Protein AF-A0A7J4REK7-F1 (afdb_monomer_lite)

Secondary structure (DSSP, 8-state):
-----THHHHHHHHHHHHHHHHTT-STT--GGGGS-GGGTTSPEEEEEET--EEEE-TTS-EEEE--SEEEEETTS-EEEEEEEEETTS---HHHHHHHHHTT-EEEEEE--SPPTTSEEEE--HHHHHHHHHHHHHHHHHHHHHHTT---GGG--EEEE--B--TTSHHHHHHHHHHT---TT--EEEEEE-S-HHHHHHHTT--TT-EEEEEEEE-TTSSSSS-PPPPSS-SS-EEEEEEEEEEEEEEEEE-SSSGGGGTT-S-TT--GGG-S--EEEEEEEEEEEEEEEES--GGGHHHHHHHT-GGGTT---EEE-HHHHHHHHHHHH---

Foldseek 3Di:
DDDPPCVVVPQVLQLVVLVCQLLVVDPPHHNCLQPDPVCNPWRWQDKAAQDWDWDADPVRDIDIDGARIWTATPVRAIAGEHEEQEPPDDDDPVRLVVCQVSLHAYEYCHYPDDDPNHHYHHDDNVSSVVVCVVCVVLSVVQVCQVVVNDDPPDAFEWEWAAEDDCPDLLVVLVVVQCPPDDVDDLKGKDFFFRHSVLVVVLVNHHQFHKYKYFHWYQCPPPDPDRDQQDLDDPAKIFGAKMWIWGWHASWDFDQDDPVNCSSPPDPPDHSSRDGTRIMTITRTDDMDHGDIGGDCPPCSVVNNVQHDPSGNGGGIDTDDPVSVVVVVCSRPDDD

Structure (mmCIF, N/CA/C/O backbone):
data_AF-A0A7J4REK7-F1
#
_entry.id   AF-A0A7J4REK7-F1
#
loop_
_atom_site.group_PDB
_atom_site.id
_atom_site.type_symbol
_atom_site.label_atom_id
_atom_site.label_alt_id
_atom_site.label_comp_id
_atom_site.label_asym_id
_atom_site.label_entity_id
_atom_site.label_seq_id
_atom_site.pdbx_PDB_ins_code
_atom_site.Cartn_x
_atom_site.Cartn_y
_atom_site.Cartn_z
_atom_site.occupancy
_atom_site.B_iso_or_equiv
_atom_site.auth_seq_id
_atom_site.auth_comp_id
_atom_site.auth_asym_id
_atom_site.auth_atom_id
_atom_site.pdbx_PDB_model_num
ATOM 1 N N . MET A 1 1 ? -12.760 18.271 -32.079 1.00 27.55 1 MET A N 1
ATOM 2 C CA . MET A 1 1 ? -12.899 17.049 -31.260 1.00 27.55 1 MET A CA 1
ATOM 3 C C . MET A 1 1 ? -11.676 17.018 -30.351 1.00 27.55 1 MET A C 1
ATOM 5 O O . MET A 1 1 ? -10.578 16.947 -30.878 1.00 27.55 1 MET A O 1
ATOM 9 N N . LYS A 1 2 ? -11.819 17.283 -29.045 1.00 25.16 2 LYS A N 1
ATOM 10 C CA . LYS A 1 2 ? -10.668 17.336 -28.125 1.00 25.16 2 LYS A CA 1
ATOM 11 C C . LYS A 1 2 ? -10.321 15.903 -27.734 1.00 25.16 2 LYS A C 1
ATOM 13 O O . LYS A 1 2 ? -11.083 15.280 -27.002 1.00 25.16 2 LYS A O 1
ATOM 18 N N . GLU A 1 3 ? -9.223 15.392 -28.279 1.00 28.06 3 GLU A N 1
ATOM 19 C CA . GLU A 1 3 ? -8.647 14.108 -27.891 1.00 28.06 3 GLU A CA 1
ATOM 20 C C . GLU A 1 3 ? -8.403 14.106 -26.381 1.00 28.06 3 GLU A C 1
ATOM 22 O O . GLU A 1 3 ? -7.725 14.979 -25.831 1.00 28.06 3 GLU A O 1
ATOM 27 N N . VAL A 1 4 ? -9.008 13.140 -25.695 1.00 27.03 4 VAL A N 1
ATOM 28 C CA . VAL A 1 4 ? -8.680 12.843 -24.305 1.00 27.03 4 VAL A CA 1
ATOM 29 C C . VAL A 1 4 ? -7.231 12.374 -24.311 1.00 27.03 4 VAL A C 1
ATOM 31 O O . VAL A 1 4 ? -6.914 11.336 -24.884 1.00 27.03 4 VAL A O 1
ATOM 34 N N . ASN A 1 5 ? -6.346 13.176 -23.722 1.00 30.44 5 ASN A N 1
ATOM 35 C CA . ASN A 1 5 ? -4.924 12.880 -23.617 1.00 30.44 5 ASN A CA 1
ATOM 36 C C . ASN A 1 5 ? -4.738 11.626 -22.739 1.00 30.44 5 ASN A C 1
ATOM 38 O O . ASN A 1 5 ? -4.733 11.701 -21.510 1.00 30.44 5 ASN A O 1
ATOM 42 N N . LEU A 1 6 ? -4.673 10.464 -23.397 1.00 33.38 6 LEU A N 1
ATOM 43 C CA . LEU A 1 6 ? -4.588 9.132 -22.797 1.00 33.38 6 LEU A CA 1
ATOM 44 C C . LEU A 1 6 ? -3.309 8.940 -21.974 1.00 33.38 6 LEU A C 1
ATOM 46 O O . LEU A 1 6 ? -3.340 8.156 -21.037 1.00 33.38 6 LEU A O 1
ATOM 50 N N . ASN A 1 7 ? -2.224 9.671 -22.252 1.00 36.84 7 ASN A N 1
ATOM 51 C CA . ASN A 1 7 ? -0.905 9.410 -21.659 1.00 36.84 7 ASN A CA 1
ATOM 52 C C . ASN A 1 7 ? -0.868 9.531 -20.127 1.00 36.84 7 ASN A C 1
ATOM 54 O O . ASN A 1 7 ? -0.271 8.690 -19.463 1.00 36.84 7 ASN A O 1
ATOM 58 N N . ALA A 1 8 ? -1.573 10.505 -19.544 1.00 33.66 8 ALA A N 1
ATOM 59 C CA . ALA A 1 8 ? -1.609 10.661 -18.086 1.00 33.66 8 ALA A CA 1
ATOM 60 C C . ALA A 1 8 ? -2.458 9.579 -17.389 1.00 33.66 8 ALA A C 1
ATOM 62 O O . ALA A 1 8 ? -2.199 9.225 -16.240 1.00 33.66 8 ALA A O 1
ATOM 63 N N . PHE A 1 9 ? -3.465 9.039 -18.085 1.00 48.12 9 PHE A N 1
ATOM 64 C CA . PHE A 1 9 ? -4.304 7.952 -17.577 1.00 48.12 9 PHE A CA 1
ATOM 65 C C . PHE A 1 9 ? -3.687 6.577 -17.833 1.00 48.12 9 PHE A C 1
ATOM 67 O O . PHE A 1 9 ? -3.961 5.638 -17.098 1.00 48.12 9 PHE A O 1
ATOM 74 N N . SER A 1 10 ? -2.855 6.433 -18.859 1.00 56.81 10 SER A N 1
ATOM 75 C CA . SER A 1 10 ? -2.428 5.139 -19.373 1.00 56.81 10 SER A CA 1
ATOM 76 C C . SER A 1 10 ? -1.187 4.604 -18.640 1.00 56.81 10 SER A C 1
ATOM 78 O O . SER A 1 10 ? -1.170 3.446 -18.227 1.00 56.81 10 SER A O 1
ATOM 80 N N . GLU A 1 11 ? -0.162 5.428 -18.404 1.00 64.12 11 GLU A N 1
ATOM 81 C CA . GLU A 1 11 ? 1.057 5.005 -17.687 1.00 64.12 11 GLU A CA 1
ATOM 82 C C . GLU A 1 11 ? 0.751 4.640 -16.231 1.00 64.12 11 GLU A C 1
ATOM 84 O O . GLU A 1 11 ? 1.117 3.564 -15.760 1.00 64.12 11 GLU A O 1
ATOM 89 N N . LYS A 1 12 ? -0.074 5.440 -15.548 1.00 79.56 12 LYS A N 1
ATOM 90 C CA . LYS A 1 12 ? -0.502 5.147 -14.172 1.00 79.56 12 LYS A CA 1
ATOM 91 C C . LYS A 1 12 ? -1.313 3.851 -14.053 1.00 79.56 12 LYS A C 1
ATOM 93 O O . LYS A 1 12 ? -1.217 3.176 -13.028 1.00 79.56 12 LYS A O 1
ATOM 98 N N . LEU A 1 13 ? -2.054 3.450 -15.094 1.00 86.69 13 LEU A N 1
ATOM 99 C CA . LEU A 1 13 ? -2.730 2.147 -15.128 1.00 86.69 13 LEU A CA 1
ATOM 100 C C . LEU A 1 13 ? -1.737 0.988 -15.203 1.00 86.69 13 LEU A C 1
ATOM 102 O O . LEU A 1 13 ? -1.916 -0.003 -14.497 1.00 86.69 13 LEU A O 1
ATOM 106 N N . LEU A 1 14 ? -0.685 1.112 -16.018 1.00 90.44 14 LEU A N 1
ATOM 107 C CA . LEU A 1 14 ? 0.383 0.113 -16.057 1.00 90.44 14 LEU A CA 1
ATOM 108 C C . LEU A 1 14 ? 1.145 0.071 -14.728 1.00 90.44 14 LEU A C 1
ATOM 110 O O . LEU A 1 14 ? 1.418 -1.019 -14.238 1.00 90.44 14 LEU A O 1
ATOM 114 N N . HIS A 1 15 ? 1.403 1.217 -14.089 1.00 89.94 15 HIS A N 1
ATOM 115 C CA . HIS A 1 15 ? 2.043 1.256 -12.767 1.00 89.94 15 HIS A CA 1
ATOM 116 C C . HIS A 1 15 ? 1.185 0.519 -11.738 1.00 89.94 15 HIS A C 1
ATOM 118 O O . HIS A 1 15 ? 1.691 -0.306 -10.980 1.00 89.94 15 HIS A O 1
ATOM 124 N N . ARG A 1 16 ? -0.131 0.766 -11.744 1.00 87.94 16 ARG A N 1
ATOM 125 C CA . ARG A 1 16 ? -1.074 0.095 -10.849 1.00 87.94 16 ARG A CA 1
ATOM 126 C C . ARG A 1 16 ? -1.142 -1.411 -11.105 1.00 87.94 16 ARG A C 1
ATOM 128 O O . ARG A 1 16 ? -1.129 -2.185 -10.150 1.00 87.94 16 ARG A O 1
ATOM 135 N N . TYR A 1 17 ? -1.185 -1.827 -12.368 1.00 92.31 17 TYR A N 1
ATOM 136 C CA . TYR A 1 17 ? -1.135 -3.236 -12.751 1.00 92.31 17 TYR A CA 1
ATOM 137 C C . TYR A 1 17 ? 0.149 -3.910 -12.252 1.00 92.31 17 TYR A C 1
ATOM 139 O O . TYR A 1 17 ? 0.082 -4.965 -11.625 1.00 92.31 17 TYR A O 1
ATOM 147 N N . LEU A 1 18 ? 1.309 -3.287 -12.479 1.00 93.69 18 LEU A N 1
ATOM 148 C CA . LEU A 1 18 ? 2.606 -3.809 -12.051 1.00 93.69 18 LEU A CA 1
ATOM 149 C C . LEU A 1 18 ? 2.726 -3.870 -10.530 1.00 93.69 18 LEU A C 1
ATOM 151 O O . LEU A 1 18 ? 3.210 -4.868 -10.008 1.00 93.69 18 LEU A O 1
ATOM 155 N N . LEU A 1 19 ? 2.225 -2.864 -9.813 1.00 91.12 19 LEU A N 1
ATOM 156 C CA . LEU A 1 19 ? 2.160 -2.877 -8.354 1.00 91.12 19 LEU A CA 1
ATOM 157 C C . LEU A 1 19 ? 1.355 -4.085 -7.847 1.00 91.12 19 LEU A C 1
ATOM 159 O O . LEU A 1 19 ? 1.836 -4.826 -6.993 1.00 91.12 19 LEU A O 1
ATOM 163 N N . GLU A 1 20 ? 0.160 -4.323 -8.404 1.00 91.25 20 GLU A N 1
ATOM 164 C CA . GLU A 1 20 ? -0.663 -5.490 -8.054 1.00 91.25 20 GLU A CA 1
ATOM 165 C C . GLU A 1 20 ? 0.029 -6.816 -8.433 1.00 91.25 20 GLU A C 1
ATOM 167 O O . GLU A 1 20 ? -0.042 -7.775 -7.663 1.00 91.25 20 GLU A O 1
ATOM 172 N N . CYS A 1 21 ? 0.747 -6.876 -9.562 1.00 92.75 21 CYS A N 1
ATOM 173 C CA . CYS A 1 21 ? 1.537 -8.050 -9.956 1.00 92.75 21 CYS A CA 1
ATOM 174 C C . CYS A 1 21 ? 2.674 -8.331 -8.967 1.00 92.75 21 CYS A C 1
ATOM 176 O O . CYS A 1 21 ? 2.789 -9.443 -8.457 1.00 92.75 21 CYS A O 1
ATOM 178 N N . TYR A 1 22 ? 3.517 -7.336 -8.687 1.00 92.62 22 TYR A N 1
ATOM 179 C CA . TYR A 1 22 ? 4.731 -7.510 -7.892 1.00 92.62 22 TYR A CA 1
ATOM 180 C C . TYR A 1 22 ? 4.440 -7.797 -6.416 1.00 92.62 22 TYR A C 1
ATOM 182 O O . TYR A 1 22 ? 5.164 -8.569 -5.792 1.00 92.62 22 TYR A O 1
ATOM 190 N N . TYR A 1 23 ? 3.340 -7.268 -5.872 1.00 88.81 23 TYR A N 1
ATOM 191 C CA . TYR A 1 23 ? 2.847 -7.654 -4.546 1.00 88.81 23 TYR A CA 1
ATOM 192 C C . TYR A 1 23 ? 2.140 -9.023 -4.519 1.00 88.81 23 TYR A C 1
ATOM 194 O O . TYR A 1 23 ? 1.645 -9.428 -3.467 1.00 88.81 23 TYR A O 1
ATOM 202 N N . GLY A 1 24 ? 2.060 -9.743 -5.646 1.00 88.88 24 GLY A N 1
ATOM 203 C CA . GLY A 1 24 ? 1.404 -11.052 -5.724 1.00 88.88 24 GLY A CA 1
ATOM 204 C C . GLY A 1 24 ? -0.104 -10.979 -5.480 1.00 88.88 24 GLY A C 1
ATOM 205 O O . GLY A 1 24 ? -0.691 -11.879 -4.884 1.00 88.88 24 GLY A O 1
ATOM 206 N N . MET A 1 25 ? -0.741 -9.874 -5.875 1.00 89.06 25 MET A N 1
ATOM 207 C CA . MET A 1 25 ? -2.174 -9.666 -5.659 1.00 89.06 25 MET A CA 1
ATOM 208 C C . MET A 1 25 ? -3.047 -10.256 -6.761 1.00 89.06 25 MET A C 1
ATOM 210 O O . MET A 1 25 ? -4.258 -10.355 -6.556 1.00 89.06 25 MET A O 1
ATOM 214 N N . LEU A 1 26 ? -2.454 -10.567 -7.913 1.00 89.31 26 LEU A N 1
ATOM 215 C CA . LEU A 1 26 ? -3.141 -11.098 -9.081 1.00 89.31 26 LEU A CA 1
ATOM 216 C C . LEU A 1 26 ? -2.962 -12.612 -9.155 1.00 89.31 26 LEU A C 1
ATOM 218 O O . LEU A 1 26 ? -1.862 -13.127 -8.970 1.00 89.31 26 LEU A O 1
ATOM 222 N N . GLU A 1 27 ? -4.061 -13.304 -9.429 1.00 82.62 27 GLU A N 1
ATOM 223 C CA . GLU A 1 27 ? -4.062 -14.730 -9.752 1.00 82.62 27 GLU A CA 1
ATOM 224 C C . GLU A 1 27 ? -3.410 -14.947 -11.127 1.00 82.62 27 GLU A C 1
ATOM 226 O O . GLU A 1 27 ? -3.383 -14.038 -11.956 1.00 82.62 27 GLU A O 1
ATOM 231 N N . ASP A 1 28 ? -2.884 -16.148 -11.369 1.00 86.88 28 ASP A N 1
ATOM 232 C CA . ASP A 1 28 ? -2.396 -16.605 -12.681 1.00 86.88 28 ASP A CA 1
ATOM 233 C C . ASP A 1 28 ? -1.186 -15.864 -13.284 1.00 86.88 28 ASP A C 1
ATOM 235 O O . ASP A 1 28 ? -0.785 -16.159 -14.411 1.00 86.88 28 ASP A O 1
ATOM 239 N N . ILE A 1 29 ? -0.543 -14.957 -12.542 1.00 89.12 29 ILE A N 1
ATOM 240 C CA . ILE A 1 29 ? 0.725 -14.338 -12.941 1.00 89.12 29 ILE A CA 1
ATOM 241 C C . ILE A 1 29 ? 1.740 -14.380 -11.798 1.00 89.12 29 ILE A C 1
ATOM 243 O O . ILE A 1 29 ? 1.475 -13.968 -10.670 1.00 89.12 29 ILE A O 1
ATOM 247 N N . SER A 1 30 ? 2.942 -14.881 -12.088 1.00 88.25 30 SER A N 1
ATOM 248 C CA . SER A 1 30 ? 4.041 -14.842 -11.123 1.00 88.25 30 SER A CA 1
ATOM 249 C C . SER A 1 30 ? 4.635 -13.431 -11.062 1.00 88.25 30 SER A C 1
ATOM 251 O O . SER A 1 30 ? 4.969 -12.895 -12.126 1.00 88.25 30 SER A O 1
ATOM 253 N N . PRO A 1 31 ? 4.883 -12.858 -9.867 1.00 85.56 31 PRO A N 1
ATOM 254 C CA . PRO A 1 31 ? 5.618 -11.598 -9.719 1.00 85.56 31 PRO A CA 1
ATOM 255 C C . PRO A 1 31 ? 6.953 -11.586 -10.481 1.00 85.56 31 PRO A C 1
ATOM 257 O O . PRO A 1 31 ? 7.342 -10.572 -11.056 1.00 85.56 31 PRO A O 1
ATOM 260 N N . ASN A 1 32 ? 7.626 -12.740 -10.546 1.00 90.38 32 ASN A N 1
ATOM 261 C CA . ASN A 1 32 ? 8.929 -12.890 -11.192 1.00 90.38 32 ASN A CA 1
ATOM 262 C C . ASN A 1 32 ? 8.863 -12.848 -12.725 1.00 90.38 32 ASN A C 1
ATOM 264 O O . ASN A 1 32 ? 9.871 -12.554 -13.359 1.00 90.38 32 ASN A O 1
ATOM 268 N N . SER A 1 33 ? 7.697 -13.098 -13.334 1.00 90.50 33 SER A N 1
ATOM 269 C CA . SER A 1 33 ? 7.546 -13.116 -14.802 1.00 90.50 33 SER A CA 1
ATOM 270 C C . SER A 1 33 ? 7.855 -11.768 -15.464 1.00 90.50 33 SER A C 1
ATOM 272 O O . SER A 1 33 ? 8.216 -11.722 -16.635 1.00 90.50 33 SER A O 1
ATOM 274 N N . LEU A 1 34 ? 7.753 -10.678 -14.699 1.00 93.19 34 LEU A N 1
ATOM 275 C CA . LEU A 1 34 ? 8.043 -9.313 -15.136 1.00 93.19 34 LEU A CA 1
ATOM 276 C C . LEU A 1 34 ? 9.339 -8.770 -14.518 1.00 93.19 34 LEU A C 1
ATOM 278 O O . LEU A 1 34 ? 9.583 -7.566 -14.566 1.00 93.19 34 LEU A O 1
ATOM 282 N N . LEU A 1 35 ? 10.170 -9.637 -13.932 1.00 95.06 35 LEU A N 1
ATOM 283 C CA . LEU A 1 35 ? 11.496 -9.294 -13.424 1.00 95.06 35 LEU A CA 1
ATOM 284 C C . LEU A 1 35 ? 12.590 -9.874 -14.329 1.00 95.06 35 LEU A C 1
ATOM 286 O O . LEU A 1 35 ? 12.394 -10.919 -14.954 1.00 95.06 35 LEU A O 1
ATOM 290 N N . PRO A 1 36 ? 13.769 -9.239 -14.399 1.00 94.69 36 PRO A N 1
ATOM 291 C CA . PRO A 1 36 ? 14.945 -9.863 -14.991 1.00 94.69 36 PRO A CA 1
ATOM 292 C C . PRO A 1 36 ? 15.310 -11.178 -14.286 1.00 94.69 36 PRO A C 1
ATOM 294 O O . PRO A 1 36 ? 15.203 -11.256 -13.064 1.00 94.69 36 PRO A O 1
ATOM 297 N N . GLU A 1 37 ? 15.836 -12.166 -15.018 1.00 94.62 37 GLU A N 1
ATOM 298 C CA . GLU A 1 37 ? 16.196 -13.494 -14.471 1.00 94.62 37 GLU A CA 1
ATOM 299 C C . GLU A 1 37 ? 17.089 -13.422 -13.222 1.00 94.62 37 GLU A C 1
ATOM 301 O O . GLU A 1 37 ? 16.863 -14.123 -12.238 1.00 94.62 37 GLU A O 1
ATOM 306 N N . ARG A 1 38 ? 18.050 -12.486 -13.200 1.00 94.44 38 ARG A N 1
ATOM 307 C CA . ARG A 1 38 ? 18.938 -12.224 -12.046 1.00 94.44 38 ARG A CA 1
ATOM 308 C C . ARG A 1 38 ? 18.206 -11.854 -10.745 1.00 94.44 38 ARG A C 1
ATOM 310 O O . ARG A 1 38 ? 18.822 -11.856 -9.683 1.00 94.44 38 ARG A O 1
ATOM 317 N N . CYS A 1 39 ? 16.935 -11.471 -10.830 1.00 95.31 39 CYS A N 1
ATOM 318 C CA . CYS A 1 39 ? 16.099 -11.078 -9.702 1.00 95.31 39 CYS A CA 1
ATOM 319 C C . CYS A 1 39 ? 15.103 -12.173 -9.293 1.00 95.31 39 CYS A C 1
ATOM 321 O O . CYS A 1 39 ? 14.451 -12.013 -8.271 1.00 95.31 39 CYS A O 1
ATOM 323 N N . HIS A 1 40 ? 14.973 -13.283 -10.033 1.00 94.25 40 HIS A N 1
ATOM 324 C CA . HIS A 1 40 ? 13.942 -14.303 -9.765 1.00 94.25 40 HIS A CA 1
ATOM 325 C C . HIS A 1 40 ? 14.125 -15.032 -8.429 1.00 94.25 40 HIS A C 1
ATOM 327 O O . HIS A 1 40 ? 13.151 -15.496 -7.842 1.00 94.25 40 HIS A O 1
ATOM 333 N N . SER A 1 41 ? 15.358 -15.122 -7.927 1.00 92.81 41 SER A N 1
ATOM 334 C CA . SER A 1 41 ? 15.661 -15.682 -6.603 1.00 92.81 41 SER A CA 1
ATOM 335 C C . SER A 1 41 ? 15.485 -14.676 -5.462 1.00 92.81 41 SER A C 1
ATOM 337 O O . SER A 1 41 ? 15.544 -15.059 -4.293 1.00 92.81 41 SER A O 1
ATOM 339 N N . LYS A 1 42 ? 15.289 -13.391 -5.777 1.00 92.81 42 LYS A N 1
ATOM 340 C CA . LYS A 1 42 ? 15.182 -12.326 -4.784 1.00 92.81 42 LYS A CA 1
ATOM 341 C C . LYS A 1 42 ? 13.741 -12.165 -4.332 1.00 92.81 42 LYS A C 1
ATOM 343 O O . LYS A 1 42 ? 12.807 -12.215 -5.128 1.00 92.81 42 LYS A O 1
ATOM 348 N N . LYS A 1 43 ? 13.560 -11.902 -3.041 1.00 91.38 43 LYS A N 1
ATOM 349 C CA . LYS A 1 43 ? 12.249 -11.596 -2.475 1.00 91.38 43 LYS A CA 1
ATOM 350 C C . LYS A 1 43 ? 12.017 -10.089 -2.500 1.00 91.38 43 LYS A C 1
ATOM 352 O O . LYS A 1 43 ? 12.796 -9.337 -1.916 1.00 91.38 43 LYS A O 1
ATOM 357 N N . ILE A 1 44 ? 10.948 -9.664 -3.168 1.00 91.44 44 ILE A N 1
ATOM 358 C CA . ILE A 1 44 ? 10.489 -8.271 -3.158 1.00 91.44 44 ILE A CA 1
ATOM 359 C C . ILE A 1 44 ? 10.080 -7.900 -1.731 1.00 91.44 44 ILE A C 1
ATOM 361 O O . ILE A 1 44 ? 9.338 -8.646 -1.088 1.00 91.44 44 ILE A O 1
ATOM 365 N N . ASN A 1 45 ? 10.572 -6.760 -1.250 1.00 90.31 45 ASN A N 1
ATOM 366 C CA . ASN A 1 45 ? 10.187 -6.197 0.035 1.00 90.31 45 ASN A CA 1
ATOM 367 C C . ASN A 1 45 ? 9.250 -5.003 -0.144 1.00 90.31 45 ASN A C 1
ATOM 369 O O . ASN A 1 45 ? 8.138 -5.042 0.362 1.00 90.31 45 ASN A O 1
ATOM 373 N N . LEU A 1 46 ? 9.652 -3.970 -0.888 1.00 91.44 46 LEU A N 1
ATOM 374 C CA . LEU A 1 46 ? 8.878 -2.735 -1.070 1.00 91.44 46 LEU A CA 1
ATOM 375 C C . LEU A 1 46 ? 8.911 -2.297 -2.534 1.00 91.44 46 LEU A C 1
ATOM 377 O O . LEU A 1 46 ? 9.941 -2.414 -3.189 1.00 91.44 46 LEU A O 1
ATOM 381 N N . ILE A 1 47 ? 7.802 -1.760 -3.036 1.00 91.69 47 ILE A N 1
ATOM 382 C CA . ILE A 1 47 ? 7.735 -1.125 -4.355 1.00 91.69 47 ILE A CA 1
ATOM 383 C C . ILE A 1 47 ? 7.356 0.339 -4.151 1.00 91.69 47 ILE A C 1
ATOM 385 O O . ILE A 1 47 ? 6.315 0.626 -3.560 1.00 91.69 47 ILE A O 1
ATOM 389 N N . VAL A 1 48 ? 8.192 1.257 -4.636 1.00 90.31 48 VAL A N 1
ATOM 390 C CA . VAL A 1 48 ? 7.984 2.703 -4.502 1.00 90.31 48 VAL A CA 1
ATOM 391 C C . VAL A 1 48 ? 7.811 3.330 -5.885 1.00 90.31 48 VAL A C 1
ATOM 393 O O . VAL A 1 48 ? 8.739 3.259 -6.692 1.00 90.31 48 VAL A O 1
ATOM 396 N N . PRO A 1 49 ? 6.651 3.930 -6.195 1.00 88.75 49 PRO A N 1
ATOM 397 C CA . PRO A 1 49 ? 6.463 4.663 -7.438 1.00 88.75 49 PRO A CA 1
ATOM 398 C C . PRO A 1 49 ? 7.156 6.024 -7.387 1.00 88.75 49 PRO A C 1
ATOM 400 O O . PRO A 1 49 ? 7.151 6.679 -6.346 1.00 88.75 49 PRO A O 1
ATOM 403 N N . GLU A 1 50 ? 7.710 6.456 -8.521 1.00 88.00 50 GLU A N 1
ATOM 404 C CA . GLU A 1 50 ? 8.236 7.816 -8.725 1.00 88.00 50 GLU A CA 1
ATOM 405 C C . GLU A 1 50 ? 9.222 8.281 -7.639 1.00 88.00 50 GLU A C 1
ATOM 407 O O . GLU A 1 50 ? 9.260 9.450 -7.245 1.00 88.00 50 GLU A O 1
ATOM 412 N N . MET A 1 51 ? 10.049 7.358 -7.143 1.00 87.88 51 MET A N 1
ATOM 413 C CA . MET A 1 51 ? 11.087 7.681 -6.173 1.00 87.88 51 MET A CA 1
ATOM 414 C C . MET A 1 51 ? 12.209 8.462 -6.853 1.00 87.88 51 MET A C 1
ATOM 416 O O . MET A 1 51 ? 12.844 7.975 -7.782 1.00 87.88 51 MET A O 1
ATOM 420 N N . LYS A 1 52 ? 12.514 9.655 -6.340 1.00 89.00 52 LYS A N 1
ATOM 421 C CA . LYS A 1 52 ? 13.695 10.406 -6.768 1.00 89.00 52 LYS A CA 1
ATOM 422 C C . LYS A 1 52 ? 14.967 9.668 -6.346 1.00 89.00 52 LYS A C 1
ATOM 424 O O . LYS A 1 52 ? 15.171 9.406 -5.163 1.00 89.00 52 LYS A O 1
ATOM 429 N N . MET A 1 53 ? 15.831 9.381 -7.313 1.00 88.38 53 MET A N 1
ATOM 430 C CA . MET A 1 53 ? 17.133 8.754 -7.114 1.00 88.38 53 MET A CA 1
ATOM 431 C C . MET A 1 53 ? 18.240 9.677 -7.622 1.00 88.38 53 MET A C 1
ATOM 433 O O . MET A 1 53 ? 18.137 10.249 -8.709 1.00 88.38 53 MET A O 1
ATOM 437 N N . THR A 1 54 ? 19.307 9.801 -6.839 1.00 88.44 54 THR A N 1
ATOM 438 C CA . THR A 1 54 ? 20.514 10.538 -7.227 1.00 88.44 54 THR A CA 1
ATOM 439 C C . THR A 1 54 ? 21.529 9.567 -7.824 1.00 88.44 54 THR A C 1
ATOM 441 O O . THR A 1 54 ? 21.752 8.477 -7.289 1.00 88.44 54 THR A O 1
ATOM 444 N N . SER A 1 55 ? 22.151 9.957 -8.933 1.00 88.94 55 SER A N 1
ATOM 445 C CA . SER A 1 55 ? 23.313 9.276 -9.508 1.00 88.94 55 SER A CA 1
ATOM 446 C C . SER A 1 55 ? 24.396 10.296 -9.846 1.00 88.94 55 SER A C 1
ATOM 448 O O . SER A 1 55 ? 24.150 11.500 -9.835 1.00 88.94 55 SER A O 1
ATOM 450 N N . VAL A 1 56 ? 25.597 9.811 -10.130 1.00 87.38 56 VAL A N 1
ATOM 451 C CA . VAL A 1 56 ? 26.769 10.626 -10.453 1.00 87.38 56 VAL A CA 1
ATOM 452 C C . VAL A 1 56 ? 27.215 10.245 -11.856 1.00 87.38 56 VAL A C 1
ATOM 454 O O . VAL A 1 56 ? 27.323 9.059 -12.159 1.00 87.38 56 VAL A O 1
ATOM 457 N N . ASN A 1 57 ? 27.396 11.234 -12.730 1.00 83.62 57 ASN A N 1
ATOM 458 C CA . ASN A 1 57 ? 27.849 10.997 -14.101 1.00 83.62 57 ASN A CA 1
ATOM 459 C C . ASN A 1 57 ? 29.381 10.816 -14.173 1.00 83.62 57 ASN A C 1
ATOM 461 O O . ASN A 1 57 ? 30.091 11.006 -13.187 1.00 83.62 57 ASN A O 1
ATOM 465 N N . ASP A 1 58 ? 29.900 10.507 -15.365 1.00 83.62 58 ASP A N 1
ATOM 466 C CA . ASP A 1 58 ? 31.343 10.312 -15.604 1.00 83.62 58 ASP A CA 1
ATOM 467 C C . ASP A 1 58 ? 32.211 11.546 -15.262 1.00 83.62 58 ASP A C 1
ATOM 469 O O . ASP A 1 58 ? 33.420 11.421 -15.080 1.00 83.62 58 ASP A O 1
ATOM 473 N N . ASN A 1 59 ? 31.603 12.733 -15.150 1.00 86.25 59 ASN A N 1
ATOM 474 C CA . ASN A 1 59 ? 32.264 13.988 -14.786 1.00 86.25 59 ASN A CA 1
ATOM 475 C C . ASN A 1 59 ? 32.177 14.302 -13.278 1.00 86.25 59 ASN A C 1
ATOM 477 O O . ASN A 1 59 ? 32.509 15.415 -12.874 1.00 86.25 59 ASN A O 1
ATOM 481 N N . ASN A 1 60 ? 31.734 13.355 -12.443 1.00 84.81 60 ASN A N 1
ATOM 482 C CA . ASN A 1 60 ? 31.439 13.548 -11.018 1.00 84.81 60 ASN A CA 1
ATOM 483 C C . ASN A 1 60 ? 30.330 14.577 -10.719 1.00 84.81 60 ASN A C 1
ATOM 485 O O . ASN A 1 60 ? 30.267 15.117 -9.615 1.00 84.81 60 ASN A O 1
ATOM 489 N N . GLU A 1 61 ? 29.434 14.843 -11.669 1.00 87.19 61 GLU A N 1
ATOM 490 C CA . GLU A 1 61 ? 28.282 15.715 -11.441 1.00 87.19 61 GLU A CA 1
ATOM 491 C C . GLU A 1 61 ? 27.064 14.883 -11.032 1.00 87.19 61 GLU A C 1
ATOM 493 O O . GLU A 1 61 ? 26.703 13.893 -11.683 1.00 87.19 61 GLU A O 1
ATOM 498 N N . GLU A 1 62 ? 26.410 15.302 -9.952 1.00 90.75 62 GLU A N 1
ATOM 499 C CA . GLU A 1 62 ? 25.169 14.690 -9.495 1.00 90.75 62 GLU A CA 1
ATOM 500 C C . GLU A 1 62 ? 24.009 15.041 -10.425 1.00 90.75 62 GLU A C 1
ATOM 502 O O . GLU A 1 62 ? 23.781 16.199 -10.784 1.00 90.75 62 GLU A O 1
ATOM 507 N N . TYR A 1 63 ? 23.219 14.031 -10.768 1.00 89.81 63 TYR A N 1
ATOM 508 C CA . TYR A 1 63 ? 21.976 14.195 -11.498 1.00 89.81 63 TYR A CA 1
ATOM 509 C C . TYR A 1 63 ? 20.866 13.377 -10.844 1.00 89.81 63 TYR A C 1
ATOM 511 O O . TYR A 1 63 ? 21.096 12.342 -10.219 1.00 89.81 63 TYR A O 1
ATOM 519 N N . ASN A 1 64 ? 19.637 13.867 -10.982 1.00 90.06 64 ASN A N 1
ATOM 520 C CA . ASN A 1 64 ? 18.464 13.239 -10.395 1.00 90.06 64 ASN A CA 1
ATOM 521 C C . ASN A 1 64 ? 17.636 12.565 -11.482 1.00 90.06 64 ASN A C 1
ATOM 523 O O . ASN A 1 64 ? 17.354 13.174 -12.514 1.00 90.06 64 ASN A O 1
ATOM 527 N N . VAL A 1 65 ? 17.201 11.339 -11.218 1.00 91.38 65 VAL A N 1
ATOM 528 C CA . VAL A 1 65 ? 16.273 10.592 -12.069 1.00 91.38 65 VAL A CA 1
ATOM 529 C C . VAL A 1 65 ? 15.097 10.134 -11.221 1.00 91.38 65 VAL A C 1
ATOM 531 O O . VAL A 1 65 ? 15.249 9.826 -10.041 1.00 91.38 65 VAL A O 1
ATOM 534 N N . ILE A 1 66 ? 13.913 10.124 -11.820 1.00 90.75 66 ILE A N 1
ATOM 535 C CA . ILE A 1 66 ? 12.696 9.605 -11.205 1.00 90.75 66 ILE A CA 1
ATOM 536 C C . ILE A 1 66 ? 12.251 8.428 -12.074 1.00 90.75 66 ILE A C 1
ATOM 538 O O . ILE A 1 66 ? 11.574 8.660 -13.074 1.00 90.75 66 ILE A O 1
ATOM 542 N N . PRO A 1 67 ? 12.694 7.193 -11.775 1.00 91.62 67 PRO A N 1
ATOM 543 C CA . PRO A 1 67 ? 12.116 6.017 -12.402 1.00 91.62 67 PRO A CA 1
ATOM 544 C C . PRO A 1 67 ? 10.635 5.878 -12.051 1.00 91.62 67 PRO A C 1
ATOM 546 O O . PRO A 1 67 ? 10.198 6.282 -10.969 1.00 91.62 67 PRO A O 1
ATOM 549 N N . ASP A 1 68 ? 9.874 5.256 -12.947 1.00 92.38 68 ASP A N 1
ATOM 550 C CA . ASP A 1 68 ? 8.441 5.027 -12.753 1.00 92.38 68 ASP A CA 1
ATOM 551 C C . ASP A 1 68 ? 8.156 4.191 -11.499 1.00 92.38 68 ASP A C 1
ATOM 553 O O . ASP A 1 68 ? 7.232 4.499 -10.740 1.00 92.38 68 ASP A O 1
ATOM 557 N N . LEU A 1 69 ? 8.968 3.154 -11.261 1.00 93.62 69 LEU A N 1
ATOM 558 C CA . LEU A 1 69 ? 8.926 2.302 -10.071 1.00 93.62 69 LEU A CA 1
ATOM 559 C C . LEU A 1 69 ? 10.347 1.959 -9.598 1.00 93.62 69 LEU A C 1
ATOM 561 O O . LEU A 1 69 ? 11.255 1.761 -10.401 1.00 93.62 69 LEU A O 1
ATOM 565 N N . VAL A 1 70 ? 10.524 1.789 -8.290 1.00 94.12 70 VAL A N 1
ATOM 566 C CA . VAL A 1 70 ? 11.722 1.197 -7.680 1.00 94.12 70 VAL A CA 1
ATOM 567 C C . VAL A 1 70 ? 11.296 0.006 -6.839 1.00 94.12 70 VAL A C 1
ATOM 569 O O . VAL A 1 70 ? 10.458 0.139 -5.948 1.00 94.12 70 VAL A O 1
ATOM 572 N N . ILE A 1 71 ? 11.868 -1.163 -7.118 1.00 95.00 71 ILE A N 1
ATOM 573 C CA . ILE A 1 71 ? 11.663 -2.366 -6.309 1.00 95.00 71 ILE A CA 1
ATOM 574 C C . ILE A 1 71 ? 12.844 -2.523 -5.365 1.00 95.00 71 ILE A C 1
ATOM 576 O O . ILE A 1 71 ? 13.973 -2.658 -5.820 1.00 95.00 71 ILE A O 1
ATOM 580 N N . PHE A 1 72 ? 12.577 -2.579 -4.068 1.00 94.31 72 PHE A N 1
ATOM 581 C CA . PHE A 1 72 ? 13.536 -2.971 -3.047 1.00 94.31 72 PHE A CA 1
ATOM 582 C C . PHE A 1 72 ? 13.367 -4.447 -2.711 1.00 94.31 72 PHE A C 1
ATOM 584 O O . PHE A 1 72 ? 12.250 -4.915 -2.470 1.00 94.31 72 PHE A O 1
ATOM 591 N N . PHE A 1 73 ? 14.475 -5.174 -2.654 1.00 93.62 73 PHE A N 1
ATOM 592 C CA . PHE A 1 73 ? 14.524 -6.578 -2.269 1.00 93.62 73 PHE A CA 1
ATOM 593 C C . PHE A 1 73 ? 15.001 -6.739 -0.823 1.00 93.62 73 PHE A C 1
ATOM 595 O O . PHE A 1 73 ? 15.671 -5.874 -0.263 1.00 93.62 73 PHE A O 1
ATOM 602 N N . THR A 1 74 ? 14.694 -7.884 -0.211 1.00 90.25 74 THR A N 1
ATOM 603 C CA . THR A 1 74 ? 15.097 -8.183 1.176 1.00 90.25 74 THR A CA 1
ATOM 604 C C . THR A 1 74 ? 16.609 -8.330 1.367 1.00 90.25 74 THR A C 1
ATOM 606 O O . THR A 1 74 ? 17.075 -8.335 2.499 1.00 90.25 74 THR A O 1
ATOM 609 N N . ASP A 1 75 ? 17.376 -8.491 0.283 1.00 90.81 75 ASP A N 1
ATOM 610 C CA . ASP A 1 75 ? 18.846 -8.511 0.305 1.00 90.81 75 ASP A CA 1
ATOM 611 C C . ASP A 1 75 ? 19.461 -7.094 0.351 1.00 90.81 75 ASP A C 1
ATOM 613 O O . ASP A 1 75 ? 20.681 -6.952 0.305 1.00 90.81 75 ASP A O 1
ATOM 617 N N . GLY A 1 76 ? 18.624 -6.051 0.427 1.00 88.38 76 GLY A N 1
ATOM 618 C CA . GLY A 1 76 ? 19.030 -4.648 0.465 1.00 88.38 76 GLY A CA 1
ATOM 619 C C . GLY A 1 76 ? 19.292 -4.030 -0.908 1.00 88.38 76 GLY A C 1
ATOM 620 O O . GLY A 1 76 ? 19.589 -2.841 -0.980 1.00 88.38 76 GLY A O 1
ATOM 621 N N . THR A 1 77 ? 19.179 -4.800 -1.994 1.00 92.50 77 THR A N 1
ATOM 622 C CA . THR A 1 77 ? 19.335 -4.265 -3.352 1.00 92.50 77 THR A CA 1
ATOM 623 C C . THR A 1 77 ? 18.052 -3.623 -3.864 1.00 92.50 77 THR A C 1
ATOM 625 O O . THR A 1 77 ? 16.946 -4.005 -3.476 1.00 92.50 77 THR A O 1
ATOM 628 N N . ASP A 1 78 ? 18.204 -2.671 -4.779 1.00 93.94 78 ASP A N 1
ATOM 629 C CA . ASP A 1 78 ? 17.109 -2.032 -5.496 1.00 93.94 78 ASP A CA 1
ATOM 630 C C . ASP A 1 78 ? 17.167 -2.304 -7.008 1.00 93.94 78 ASP A C 1
ATOM 632 O O . ASP A 1 78 ? 18.203 -2.671 -7.570 1.00 93.94 78 ASP A O 1
ATOM 636 N N . LEU A 1 79 ? 16.018 -2.170 -7.668 1.00 95.75 79 LEU A N 1
ATOM 637 C CA . LEU A 1 79 ? 15.871 -2.253 -9.115 1.00 95.75 79 LEU A CA 1
ATOM 638 C C . LEU A 1 79 ? 14.985 -1.098 -9.598 1.00 95.75 79 LEU A C 1
ATOM 640 O O . LEU A 1 79 ? 13.770 -1.148 -9.375 1.00 95.75 79 LEU A O 1
ATOM 644 N N . PRO A 1 80 ? 15.553 -0.089 -10.282 1.00 96.25 80 PRO A N 1
ATOM 645 C CA . PRO A 1 80 ? 14.760 0.933 -10.947 1.00 96.25 80 PRO A CA 1
ATOM 646 C C . PRO A 1 80 ? 14.121 0.369 -12.219 1.00 96.25 80 PRO A C 1
ATOM 648 O O . PRO A 1 80 ? 14.760 -0.351 -12.999 1.00 96.25 80 PRO A O 1
ATOM 651 N N . ILE A 1 81 ? 12.853 0.711 -12.421 1.00 95.25 81 ILE A N 1
ATOM 652 C CA . ILE A 1 81 ? 12.016 0.230 -13.514 1.00 95.25 81 ILE A CA 1
ATOM 653 C C . ILE A 1 81 ? 11.393 1.415 -14.241 1.00 95.25 81 ILE A C 1
ATOM 655 O O . ILE A 1 81 ? 10.779 2.283 -13.625 1.00 95.25 81 ILE A O 1
ATOM 659 N N . GLU A 1 82 ? 11.505 1.388 -15.563 1.00 94.31 82 GLU A N 1
ATOM 660 C CA . GLU A 1 82 ? 10.729 2.229 -16.472 1.00 94.31 82 GLU A CA 1
ATOM 661 C C . GLU A 1 82 ? 9.561 1.443 -17.045 1.00 94.31 82 GLU A C 1
ATOM 663 O O . GLU A 1 82 ? 9.717 0.287 -17.454 1.00 94.31 82 GLU A O 1
ATOM 668 N N . VAL A 1 83 ? 8.402 2.083 -17.127 1.00 93.50 83 VAL A N 1
ATOM 669 C CA . VAL A 1 83 ? 7.170 1.479 -17.616 1.00 93.50 83 VAL A CA 1
ATOM 670 C C . VAL A 1 83 ? 6.758 2.177 -18.901 1.00 93.50 83 VAL A C 1
ATOM 672 O O . VAL A 1 83 ? 6.633 3.395 -18.967 1.00 93.50 83 VAL A O 1
ATOM 675 N N . LYS A 1 84 ? 6.545 1.404 -19.968 1.00 90.81 84 LYS A N 1
ATOM 676 C CA . LYS A 1 84 ? 6.193 1.963 -21.278 1.00 90.81 84 LYS A CA 1
ATOM 677 C C . LYS A 1 84 ? 5.014 1.247 -21.916 1.00 90.81 84 LYS A C 1
ATOM 679 O O . LYS A 1 84 ? 4.858 0.034 -21.831 1.00 90.81 84 LYS A O 1
ATOM 684 N N . TRP A 1 85 ? 4.215 1.991 -22.669 1.00 88.00 85 TRP A N 1
ATOM 685 C CA . TRP A 1 85 ? 3.253 1.381 -23.588 1.00 88.00 85 TRP A CA 1
ATOM 686 C C . TRP A 1 85 ? 3.959 0.693 -24.746 1.00 88.00 85 TRP A C 1
ATOM 688 O O . TRP A 1 85 ? 3.700 -0.473 -25.026 1.00 88.00 85 TRP A O 1
ATOM 698 N N . GLN A 1 86 ? 4.882 1.417 -25.373 1.00 90.25 86 GLN A N 1
ATOM 699 C CA . GLN A 1 86 ? 5.731 0.946 -26.456 1.00 90.25 86 GLN A CA 1
ATOM 700 C C . GLN A 1 86 ? 7.187 1.137 -26.054 1.00 90.25 86 GLN A C 1
ATOM 702 O O . GLN A 1 86 ? 7.582 2.223 -25.629 1.00 90.25 86 GLN A O 1
ATOM 707 N N . SER A 1 87 ? 7.998 0.096 -26.202 1.00 87.75 87 SER A N 1
ATOM 708 C CA . SER A 1 87 ? 9.428 0.140 -25.881 1.00 87.75 87 SER A CA 1
ATOM 709 C C . SER A 1 87 ? 10.222 1.205 -26.650 1.00 87.75 87 SER A C 1
ATOM 711 O O . SER A 1 87 ? 11.280 1.642 -26.185 1.00 87.75 87 SER A O 1
ATOM 713 N N . SER A 1 88 ? 9.714 1.634 -27.809 1.00 85.31 88 SER A N 1
ATOM 714 C CA . SER A 1 88 ? 10.250 2.705 -28.648 1.00 85.31 88 SER A CA 1
ATOM 715 C C . SER A 1 88 ? 9.927 4.120 -28.158 1.00 85.31 88 SER A C 1
ATOM 717 O O . SER A 1 88 ? 10.476 5.075 -28.713 1.00 85.31 88 SER A O 1
ATOM 719 N N . GLY A 1 89 ? 9.076 4.259 -27.133 1.00 83.81 89 GLY A N 1
ATOM 720 C CA . GLY A 1 89 ? 8.681 5.543 -26.561 1.00 83.81 89 GLY A CA 1
ATOM 721 C C . GLY A 1 89 ? 9.873 6.407 -26.127 1.00 83.81 89 GLY A C 1
ATOM 722 O O . GLY A 1 89 ? 10.990 5.909 -25.963 1.00 83.81 89 GLY A O 1
ATOM 723 N N . PRO A 1 90 ? 9.670 7.723 -25.954 1.00 83.81 90 PRO A N 1
ATOM 724 C CA . PRO A 1 90 ? 10.751 8.625 -25.589 1.00 83.81 90 PRO A CA 1
ATOM 725 C C . PRO A 1 90 ? 11.303 8.299 -24.195 1.00 83.81 90 PRO A C 1
ATOM 727 O O . PRO A 1 90 ? 10.557 8.005 -23.257 1.00 83.81 90 PRO A O 1
ATOM 730 N N . TYR A 1 91 ? 12.625 8.413 -24.067 1.00 83.19 91 TYR A N 1
ATOM 731 C CA . TYR A 1 91 ? 13.339 8.354 -22.794 1.00 83.19 91 TYR A CA 1
ATOM 732 C C . TYR A 1 91 ? 14.186 9.611 -22.631 1.00 83.19 91 TYR A C 1
ATOM 734 O O . TYR A 1 91 ? 14.781 10.099 -23.600 1.00 83.19 91 TYR A O 1
ATOM 742 N N . GLY A 1 92 ? 14.303 10.096 -21.397 1.00 84.25 92 GLY A N 1
ATOM 743 C CA . GLY A 1 92 ? 15.326 11.083 -21.067 1.00 84.25 92 GLY A CA 1
ATOM 744 C C . GLY A 1 92 ? 16.728 10.504 -21.289 1.00 84.25 92 GLY A C 1
ATOM 745 O O . GLY A 1 92 ? 16.969 9.321 -21.037 1.00 84.25 92 GLY A O 1
ATOM 746 N N . LYS A 1 93 ? 17.681 11.331 -21.739 1.00 81.12 93 LYS A N 1
ATOM 747 C CA . LYS A 1 93 ? 19.084 10.898 -21.899 1.00 81.12 93 LYS A CA 1
ATOM 748 C C . LYS A 1 93 ? 19.661 10.371 -20.581 1.00 81.12 93 LYS A C 1
ATOM 750 O O . LYS A 1 93 ? 20.264 9.299 -20.563 1.00 81.12 93 LYS A O 1
ATOM 755 N N . ASP A 1 94 ? 19.403 11.088 -19.491 1.00 88.00 94 ASP A N 1
ATOM 756 C CA . ASP A 1 94 ? 19.850 10.713 -18.149 1.00 88.00 94 ASP A CA 1
ATOM 757 C C . ASP A 1 94 ? 19.150 9.449 -17.631 1.00 88.00 94 ASP A C 1
ATOM 759 O O . ASP A 1 94 ? 19.753 8.668 -16.906 1.00 88.00 94 ASP A O 1
ATOM 763 N N . GLN A 1 95 ? 17.916 9.191 -18.071 1.00 90.12 95 GLN A N 1
ATOM 764 C CA . GLN A 1 95 ? 17.126 8.028 -17.666 1.00 90.12 95 GLN A CA 1
ATOM 765 C C . GLN A 1 95 ? 17.689 6.725 -18.245 1.00 90.12 95 GLN A C 1
ATOM 767 O O . GLN A 1 95 ? 17.931 5.772 -17.509 1.00 90.12 95 GLN A O 1
ATOM 772 N N . LEU A 1 96 ? 17.993 6.686 -19.550 1.00 91.25 96 LEU A N 1
ATOM 773 C CA . LEU A 1 96 ? 18.639 5.509 -20.153 1.00 91.25 96 LEU A CA 1
ATOM 774 C C . LEU A 1 96 ? 20.045 5.276 -19.603 1.00 91.25 96 LEU A C 1
ATOM 776 O O . LEU A 1 96 ? 20.456 4.126 -19.458 1.00 91.25 96 LEU A O 1
ATOM 780 N N . ARG A 1 97 ? 20.795 6.349 -19.326 1.00 91.38 97 ARG A N 1
ATOM 781 C CA . ARG A 1 97 ? 22.108 6.243 -18.682 1.00 91.38 97 ARG A CA 1
ATOM 782 C C . ARG A 1 97 ? 21.968 5.608 -17.295 1.00 91.38 97 ARG A C 1
ATOM 784 O O . ARG A 1 97 ? 22.585 4.576 -17.045 1.00 91.38 97 ARG A O 1
ATOM 791 N N . PHE A 1 98 ? 21.079 6.149 -16.468 1.00 93.25 98 PHE A N 1
ATOM 792 C CA . PHE A 1 98 ? 20.801 5.661 -15.121 1.00 93.25 98 PHE A CA 1
ATOM 793 C C . PHE A 1 98 ? 20.383 4.187 -15.092 1.00 93.25 98 PHE A C 1
ATOM 795 O O . PHE A 1 98 ? 20.921 3.401 -14.313 1.00 93.25 98 PHE A O 1
ATOM 802 N N . LEU A 1 99 ? 19.480 3.772 -15.988 1.00 94.44 99 LEU A N 1
ATOM 803 C CA . LEU A 1 99 ? 19.077 2.369 -16.087 1.00 94.44 99 LEU A CA 1
ATOM 804 C C . LEU A 1 99 ? 20.243 1.444 -16.452 1.00 94.44 99 LEU A C 1
ATOM 806 O O . LEU A 1 99 ? 20.292 0.323 -15.957 1.00 94.44 99 LEU A O 1
ATOM 810 N N . ARG A 1 100 ? 21.200 1.868 -17.283 1.00 92.56 100 ARG A N 1
ATOM 811 C CA . ARG A 1 100 ? 22.386 1.041 -17.573 1.00 92.56 100 ARG A CA 1
ATOM 812 C C . ARG A 1 100 ? 23.294 0.930 -16.351 1.00 92.56 100 ARG A C 1
ATOM 814 O O . ARG A 1 100 ? 23.659 -0.180 -15.972 1.00 92.56 100 ARG A O 1
ATOM 821 N N . GLU A 1 101 ? 23.599 2.060 -15.713 1.00 91.25 101 GLU A N 1
ATOM 822 C CA . GLU A 1 101 ? 24.456 2.138 -14.519 1.00 91.25 101 GLU A CA 1
ATOM 823 C C . GLU A 1 101 ? 23.921 1.263 -13.379 1.00 91.25 101 GLU A C 1
ATOM 825 O O . GLU A 1 101 ? 24.651 0.464 -12.791 1.00 91.25 101 GLU A O 1
ATOM 830 N N . LYS A 1 102 ? 22.619 1.367 -13.096 1.00 92.38 102 LYS A N 1
ATOM 831 C CA . LYS A 1 102 ? 21.962 0.643 -12.001 1.00 92.38 102 LYS A CA 1
ATOM 832 C C . LYS A 1 102 ? 21.520 -0.767 -12.374 1.00 92.38 102 LYS A C 1
ATOM 834 O O . LYS A 1 102 ? 20.897 -1.439 -11.558 1.00 92.38 102 LYS A O 1
ATOM 839 N N . LYS A 1 103 ? 21.818 -1.233 -13.595 1.00 93.75 103 LYS A N 1
ATOM 840 C CA . LYS A 1 103 ? 21.252 -2.476 -14.149 1.00 93.75 103 LYS A CA 1
ATOM 841 C C . LYS A 1 103 ? 19.730 -2.506 -13.947 1.00 93.75 103 LYS A C 1
ATOM 843 O O . LYS A 1 103 ? 19.172 -3.511 -13.504 1.00 93.75 103 LYS A O 1
ATOM 848 N N . GLY A 1 104 ? 19.086 -1.382 -14.235 1.00 94.75 104 GLY A N 1
ATOM 849 C CA . GLY A 1 104 ? 17.648 -1.200 -14.242 1.00 94.75 104 GLY A CA 1
ATOM 850 C C . GLY A 1 104 ? 16.961 -2.024 -15.325 1.00 94.75 104 GLY A C 1
ATOM 851 O O . GLY A 1 104 ? 17.564 -2.855 -16.019 1.00 94.75 104 GLY A O 1
ATOM 852 N N . HIS A 1 105 ? 15.659 -1.814 -15.442 1.00 94.25 105 HIS A N 1
ATOM 853 C CA . HIS A 1 105 ? 14.802 -2.643 -16.268 1.00 94.25 105 HIS A CA 1
ATOM 854 C C . HIS A 1 105 ? 13.704 -1.824 -16.945 1.00 94.25 105 HIS A C 1
ATOM 856 O O . HIS A 1 105 ? 13.227 -0.843 -16.388 1.00 94.25 105 HIS A O 1
ATOM 862 N N . ILE A 1 106 ? 13.296 -2.234 -18.146 1.00 94.88 106 ILE A N 1
ATOM 863 C CA . ILE A 1 106 ? 12.135 -1.660 -18.828 1.00 94.88 106 ILE A CA 1
ATOM 864 C C . ILE A 1 106 ? 11.049 -2.724 -18.911 1.00 94.88 106 ILE A C 1
ATOM 866 O O . ILE A 1 106 ? 11.275 -3.814 -19.439 1.00 94.88 106 ILE A O 1
ATOM 870 N N . VAL A 1 107 ? 9.855 -2.380 -18.447 1.00 94.69 107 VAL A N 1
ATOM 871 C CA . VAL A 1 107 ? 8.655 -3.192 -18.626 1.00 94.69 107 VAL A CA 1
ATOM 872 C C . VAL A 1 107 ? 7.760 -2.496 -19.637 1.00 94.69 107 VAL A C 1
ATOM 874 O O . VAL A 1 107 ? 7.459 -1.312 -19.494 1.00 94.69 107 VAL A O 1
ATOM 877 N N . SER A 1 108 ? 7.334 -3.213 -20.677 1.00 93.25 108 SER A N 1
ATOM 878 C CA . SER A 1 108 ? 6.495 -2.620 -21.720 1.00 93.25 108 SER A CA 1
ATOM 879 C C . SER A 1 108 ? 5.295 -3.470 -22.104 1.00 93.25 108 SER A C 1
ATOM 881 O O . SER A 1 108 ? 5.357 -4.694 -22.047 1.00 93.25 108 SER A O 1
ATOM 883 N N . LEU A 1 109 ? 4.194 -2.837 -22.513 1.00 91.31 109 LEU A N 1
ATOM 884 C CA . LEU A 1 109 ? 3.041 -3.568 -23.051 1.00 91.31 109 LEU A CA 1
ATOM 885 C C . LEU A 1 109 ? 3.308 -4.075 -24.479 1.00 91.31 109 LEU A C 1
ATOM 887 O O . LEU A 1 109 ? 2.935 -5.193 -24.841 1.00 91.31 109 LEU A O 1
ATOM 891 N N . VAL A 1 110 ? 3.995 -3.266 -25.285 1.00 89.06 110 VAL A N 1
ATOM 892 C CA . VAL A 1 110 ? 4.403 -3.574 -26.656 1.00 89.06 110 VAL A CA 1
ATOM 893 C C . VAL A 1 110 ? 5.919 -3.444 -26.773 1.00 89.06 110 VAL A C 1
ATOM 895 O O . VAL A 1 110 ? 6.479 -2.363 -26.595 1.00 89.06 110 VAL A O 1
ATOM 898 N N . GLU A 1 111 ? 6.573 -4.549 -27.126 1.00 87.25 111 GLU A N 1
ATOM 899 C CA . GLU A 1 111 ? 8.000 -4.576 -27.445 1.00 87.25 111 GLU A CA 1
ATOM 900 C C . GLU A 1 111 ? 8.188 -4.452 -28.966 1.00 87.25 111 GLU A C 1
ATOM 902 O O . GLU A 1 111 ? 8.056 -5.421 -29.710 1.00 87.25 111 GLU A O 1
ATOM 907 N N . ASP A 1 112 ? 8.448 -3.232 -29.422 1.00 86.00 112 ASP A N 1
ATOM 908 C CA . ASP A 1 112 ? 8.669 -2.825 -30.814 1.00 86.00 112 ASP A CA 1
ATOM 909 C C . ASP A 1 112 ? 10.113 -2.362 -31.096 1.00 86.00 112 ASP A C 1
ATOM 911 O O . ASP A 1 112 ? 10.505 -2.190 -32.251 1.00 86.00 112 ASP A O 1
ATOM 915 N N . LYS A 1 113 ? 10.931 -2.180 -30.053 1.00 87.19 113 LYS A N 1
ATOM 916 C CA . LYS A 1 113 ? 12.334 -1.780 -30.146 1.00 87.19 113 LYS A CA 1
ATOM 917 C C . LYS A 1 113 ? 13.121 -2.247 -28.925 1.00 87.19 113 LYS A C 1
ATOM 919 O O . LYS A 1 113 ? 12.833 -1.860 -27.797 1.00 87.19 113 LYS A O 1
ATOM 924 N N . LYS A 1 114 ? 14.209 -2.980 -29.164 1.00 86.81 114 LYS A N 1
ATOM 925 C CA . LYS A 1 114 ? 15.161 -3.331 -28.104 1.00 86.81 114 LYS A CA 1
ATOM 926 C C . LYS A 1 114 ? 15.992 -2.122 -27.685 1.00 86.81 114 LYS A C 1
ATOM 928 O O . LYS A 1 114 ? 16.470 -1.361 -28.530 1.00 86.81 114 LYS A O 1
ATOM 933 N N . GLN A 1 115 ? 16.219 -1.991 -26.384 1.00 88.50 115 GLN A N 1
ATOM 934 C CA . GLN A 1 115 ? 17.168 -1.039 -25.822 1.00 88.50 115 GLN A CA 1
ATOM 935 C C . GLN A 1 115 ? 18.491 -1.746 -25.555 1.00 88.50 115 GLN A C 1
ATOM 937 O O . GLN A 1 115 ? 18.551 -2.767 -24.872 1.00 88.50 115 GLN A O 1
ATOM 942 N N . LYS A 1 116 ? 19.567 -1.209 -26.132 1.00 86.31 116 LYS A N 1
ATOM 943 C CA . LYS A 1 116 ? 20.899 -1.789 -25.978 1.00 86.31 116 LYS A CA 1
ATOM 944 C C . LYS A 1 116 ? 21.317 -1.747 -24.503 1.00 86.31 116 LYS A C 1
ATOM 946 O O . LYS A 1 116 ? 21.213 -0.695 -23.867 1.00 86.31 116 LYS A O 1
ATOM 951 N N . ASP A 1 117 ? 21.806 -2.885 -24.014 1.00 88.75 117 ASP A N 1
ATOM 952 C CA . ASP A 1 117 ? 22.371 -3.078 -22.673 1.00 88.75 117 ASP A CA 1
ATOM 953 C C . ASP A 1 117 ? 21.380 -2.850 -21.512 1.00 88.75 117 ASP A C 1
ATOM 955 O O . ASP A 1 117 ? 21.789 -2.654 -20.371 1.00 88.75 117 ASP A O 1
ATOM 959 N N . ILE A 1 118 ? 20.069 -2.900 -21.782 1.00 92.94 118 ILE A N 1
ATOM 960 C CA . ILE A 1 118 ? 19.011 -2.803 -20.766 1.00 92.94 118 ILE A CA 1
ATOM 961 C C . ILE A 1 118 ? 18.074 -4.001 -20.931 1.00 92.94 118 ILE A C 1
ATOM 963 O O . ILE A 1 118 ? 17.579 -4.267 -22.025 1.00 92.94 118 ILE A O 1
ATOM 967 N N . THR A 1 119 ? 17.821 -4.743 -19.848 1.00 93.38 119 THR A N 1
ATOM 968 C CA . THR A 1 119 ? 16.858 -5.854 -19.878 1.00 93.38 119 THR A CA 1
ATOM 969 C C . THR A 1 119 ? 15.451 -5.312 -20.111 1.00 93.38 119 THR A C 1
ATOM 971 O O . THR A 1 119 ? 15.047 -4.364 -19.436 1.00 93.38 119 THR A O 1
ATOM 974 N N . MET A 1 120 ? 14.687 -5.958 -20.990 1.00 93.62 120 MET A N 1
ATOM 975 C CA . MET A 1 120 ? 13.303 -5.597 -21.292 1.00 93.62 120 MET A CA 1
ATOM 976 C C . MET A 1 120 ? 12.381 -6.794 -21.091 1.00 93.62 120 MET A C 1
ATOM 978 O O . MET A 1 120 ? 12.720 -7.887 -21.532 1.00 93.62 120 MET A O 1
ATOM 982 N N . ASN A 1 121 ? 11.241 -6.584 -20.433 1.00 93.31 121 ASN A N 1
ATOM 983 C CA . ASN A 1 121 ? 10.197 -7.593 -20.280 1.00 93.31 121 ASN A CA 1
ATOM 984 C C . ASN A 1 121 ? 8.889 -7.055 -20.844 1.00 93.31 121 ASN A C 1
ATOM 986 O O . ASN A 1 121 ? 8.535 -5.884 -20.664 1.00 93.31 121 ASN A O 1
ATOM 990 N N . LYS A 1 122 ? 8.160 -7.937 -21.517 1.00 93.38 122 LYS A N 1
ATOM 991 C CA . LYS A 1 122 ? 6.867 -7.625 -22.104 1.00 93.38 122 LYS A CA 1
ATOM 992 C C . LYS A 1 122 ? 5.742 -8.082 -21.179 1.00 93.38 122 LYS A C 1
ATOM 994 O O . LYS A 1 122 ? 5.736 -9.219 -20.718 1.00 93.38 122 LYS A O 1
ATOM 999 N N . ILE A 1 123 ? 4.768 -7.210 -20.952 1.00 93.25 123 ILE A N 1
ATOM 1000 C CA . ILE A 1 123 ? 3.519 -7.549 -20.269 1.00 93.25 123 ILE A CA 1
ATOM 1001 C C . ILE A 1 123 ? 2.671 -8.429 -21.194 1.00 93.25 123 ILE A C 1
ATOM 1003 O O . ILE A 1 123 ? 2.477 -8.104 -22.368 1.00 93.25 123 ILE A O 1
ATOM 1007 N N . ASP A 1 124 ? 2.112 -9.518 -20.661 1.00 92.38 124 ASP A N 1
ATOM 1008 C CA . ASP A 1 124 ? 1.075 -10.272 -21.366 1.00 92.38 124 ASP A CA 1
ATOM 1009 C C . ASP A 1 124 ? -0.172 -9.394 -21.551 1.00 92.38 124 ASP A C 1
ATOM 1011 O O . ASP A 1 124 ? -0.899 -9.077 -20.605 1.00 92.38 124 ASP A O 1
ATOM 1015 N N . PHE A 1 125 ? -0.417 -9.014 -22.804 1.00 90.44 125 PHE A N 1
ATOM 1016 C CA . PHE A 1 125 ? -1.532 -8.165 -23.191 1.00 90.44 125 PHE A CA 1
ATOM 1017 C C . PHE A 1 125 ? -2.889 -8.773 -22.824 1.00 90.44 125 PHE A C 1
ATOM 1019 O O . PHE A 1 125 ? -3.765 -8.047 -22.360 1.00 90.44 125 PHE A O 1
ATOM 1026 N N . GLN A 1 126 ? -3.073 -10.089 -22.975 1.00 90.88 126 GLN A N 1
ATOM 1027 C CA . GLN A 1 126 ? -4.352 -10.724 -22.651 1.00 90.88 126 GLN A CA 1
ATOM 1028 C C . GLN A 1 126 ? -4.611 -10.710 -21.147 1.00 90.88 126 GLN A C 1
ATOM 1030 O O . GLN A 1 126 ? -5.735 -10.443 -20.714 1.00 90.88 126 GLN A O 1
ATOM 1035 N N . HIS A 1 127 ? -3.581 -10.986 -20.347 1.00 93.06 127 HIS A N 1
ATOM 1036 C CA . HIS A 1 127 ? -3.683 -10.909 -18.895 1.00 93.06 127 HIS A CA 1
ATOM 1037 C C . HIS A 1 127 ? -3.989 -9.474 -18.439 1.00 93.06 127 HIS A C 1
ATOM 1039 O O . HIS A 1 127 ? -4.933 -9.248 -17.678 1.00 93.06 127 HIS A O 1
ATOM 1045 N N . TRP A 1 128 ? -3.267 -8.489 -18.981 1.00 91.75 128 TRP A N 1
ATOM 1046 C CA . TRP A 1 128 ? -3.513 -7.074 -18.709 1.00 91.75 128 TRP A CA 1
ATOM 1047 C C . TRP A 1 128 ? -4.934 -6.634 -19.100 1.00 91.75 128 TRP A C 1
ATOM 1049 O O . TRP A 1 128 ? -5.609 -5.973 -18.310 1.00 91.75 128 TRP A O 1
ATOM 1059 N N . GLN A 1 129 ? -5.440 -7.045 -20.268 1.00 90.44 129 GLN A N 1
ATOM 1060 C CA . GLN A 1 129 ? -6.811 -6.744 -20.696 1.00 90.44 129 GLN A CA 1
ATOM 1061 C C . GLN A 1 129 ? -7.858 -7.333 -19.746 1.00 90.44 129 GLN A C 1
ATOM 1063 O O . GLN A 1 129 ? -8.820 -6.649 -19.391 1.00 90.44 129 GLN A O 1
ATOM 1068 N N . ARG A 1 130 ? -7.676 -8.585 -19.303 1.00 91.12 130 ARG A N 1
ATOM 1069 C CA . ARG A 1 130 ? -8.565 -9.215 -18.315 1.00 91.12 130 ARG A CA 1
ATOM 1070 C C . ARG A 1 130 ? -8.538 -8.460 -16.988 1.00 91.12 130 ARG A C 1
ATOM 1072 O O . ARG A 1 130 ? -9.598 -8.223 -16.408 1.00 91.12 130 ARG A O 1
ATOM 1079 N N . TRP A 1 131 ? -7.353 -8.063 -16.524 1.00 92.19 131 TRP A N 1
ATOM 1080 C CA . TRP A 1 131 ? -7.201 -7.244 -15.322 1.00 92.19 131 TRP A CA 1
ATOM 1081 C C . TRP A 1 131 ? -7.935 -5.906 -15.458 1.00 92.19 131 TRP A C 1
ATOM 1083 O O . TRP A 1 131 ? -8.753 -5.569 -14.601 1.00 92.19 131 TRP A O 1
ATOM 1093 N N . LEU A 1 132 ? -7.720 -5.184 -16.562 1.00 90.19 132 LEU A N 1
ATOM 1094 C CA . LEU A 1 132 ? -8.371 -3.901 -16.815 1.00 90.19 132 LEU A CA 1
ATOM 1095 C C . LEU A 1 132 ? -9.895 -4.054 -16.863 1.00 90.19 132 LEU A C 1
ATOM 1097 O O . LEU A 1 132 ? -10.603 -3.269 -16.239 1.00 90.19 132 LEU A O 1
ATOM 1101 N N . GLY A 1 133 ? -10.404 -5.094 -17.531 1.00 88.38 133 GLY A N 1
ATOM 1102 C CA . GLY A 1 133 ? -11.832 -5.411 -17.562 1.00 88.38 133 GLY A CA 1
ATOM 1103 C C . GLY A 1 133 ? -12.415 -5.579 -16.156 1.00 88.38 133 GLY A C 1
ATOM 1104 O O . GLY A 1 133 ? -13.373 -4.890 -15.803 1.00 88.38 133 GLY A O 1
ATOM 1105 N N . LYS A 1 134 ? -11.775 -6.410 -15.318 1.00 89.44 134 LYS A N 1
ATOM 1106 C CA . LYS A 1 134 ? -12.181 -6.661 -13.921 1.00 89.44 134 LYS A CA 1
ATOM 1107 C C . LYS A 1 134 ? -12.102 -5.415 -13.021 1.00 89.44 134 LYS A C 1
ATOM 1109 O O . LYS A 1 134 ? -12.803 -5.354 -12.015 1.00 89.44 134 LYS A O 1
ATOM 1114 N N . ARG A 1 135 ? -11.238 -4.443 -13.338 1.00 85.56 135 ARG A N 1
ATOM 1115 C CA . ARG A 1 135 ? -10.965 -3.251 -12.507 1.00 85.56 135 ARG A CA 1
ATOM 1116 C C . ARG A 1 135 ? -11.564 -1.950 -13.041 1.00 85.56 135 ARG A C 1
ATOM 1118 O O . ARG A 1 135 ? -11.541 -0.946 -12.332 1.00 85.56 135 ARG A O 1
ATOM 1125 N N . SER A 1 136 ? -12.093 -1.955 -14.260 1.00 83.44 136 SER A N 1
ATOM 1126 C CA . SER A 1 136 ? -12.541 -0.762 -14.991 1.00 83.44 136 SER A CA 1
ATOM 1127 C C . SER A 1 136 ? -13.464 0.138 -14.166 1.00 83.44 136 SER A C 1
ATOM 1129 O O . SER A 1 136 ? -13.193 1.328 -14.022 1.00 83.44 136 SER A O 1
ATOM 1131 N N . MET A 1 137 ? -14.495 -0.439 -13.543 1.00 79.69 137 MET A N 1
ATOM 1132 C CA . MET A 1 137 ? -15.450 0.315 -12.732 1.00 79.69 137 MET A CA 1
ATOM 1133 C C . MET A 1 137 ? -14.813 0.906 -11.467 1.00 79.69 137 MET A C 1
ATOM 1135 O O . MET A 1 137 ? -15.036 2.073 -11.154 1.00 79.69 137 MET A O 1
ATOM 1139 N N . SER A 1 138 ? -13.980 0.143 -10.749 1.00 77.19 138 SER A N 1
ATOM 1140 C CA . SER A 1 138 ? -13.288 0.679 -9.568 1.00 77.19 138 SER A CA 1
ATOM 1141 C C . SER A 1 138 ? -12.360 1.837 -9.936 1.00 77.19 138 SER A C 1
ATOM 1143 O O . SER A 1 138 ? -12.430 2.879 -9.299 1.00 77.19 138 SER A O 1
ATOM 1145 N N . LEU A 1 139 ? -11.584 1.695 -11.015 1.00 80.31 139 LEU A N 1
ATOM 1146 C CA . LEU A 1 139 ? -10.634 2.711 -11.479 1.00 80.31 139 LEU A CA 1
ATOM 1147 C C . LEU A 1 139 ? -11.340 3.988 -11.965 1.00 80.31 139 LEU A C 1
ATOM 1149 O O . LEU A 1 139 ? -10.870 5.102 -11.717 1.00 80.31 139 LEU A O 1
ATOM 1153 N N . ALA A 1 140 ? -12.483 3.834 -12.640 1.00 78.88 140 ALA A N 1
ATOM 1154 C CA . ALA A 1 140 ? -13.313 4.956 -13.063 1.00 78.88 140 ALA A CA 1
ATOM 1155 C C . ALA A 1 140 ? -13.887 5.721 -11.859 1.00 78.88 140 ALA A C 1
ATOM 1157 O O . ALA A 1 140 ? -13.823 6.951 -11.846 1.00 78.88 140 ALA A O 1
ATOM 1158 N N . MET A 1 141 ? -14.370 5.015 -10.828 1.00 74.19 141 MET A N 1
ATOM 1159 C CA . MET A 1 141 ? -14.843 5.657 -9.595 1.00 74.19 141 MET A CA 1
ATOM 1160 C C . MET A 1 141 ? -13.721 6.378 -8.852 1.00 74.19 141 MET A C 1
ATOM 1162 O O . MET A 1 141 ? -13.899 7.525 -8.457 1.00 74.19 141 MET A O 1
ATOM 1166 N N . ASP A 1 142 ? -12.549 5.756 -8.712 1.00 72.75 142 ASP A N 1
ATOM 1167 C CA . ASP A 1 142 ? -11.406 6.383 -8.038 1.00 72.75 142 ASP A CA 1
ATOM 1168 C C . ASP A 1 142 ? -11.012 7.701 -8.749 1.00 72.75 142 ASP A C 1
ATOM 1170 O O . ASP A 1 142 ? -10.743 8.729 -8.118 1.00 72.75 142 ASP A O 1
ATOM 1174 N N . THR A 1 143 ? -11.076 7.709 -10.086 1.00 75.06 143 THR A N 1
ATOM 1175 C CA . THR A 1 143 ? -10.861 8.908 -10.910 1.00 75.06 143 THR A CA 1
ATOM 1176 C C . THR A 1 143 ? -11.951 9.964 -10.705 1.00 75.06 143 THR A C 1
ATOM 1178 O O . THR A 1 143 ? -11.633 11.148 -10.594 1.00 75.06 143 THR A O 1
ATOM 1181 N N . ALA A 1 144 ? -13.226 9.576 -10.657 1.00 74.19 144 ALA A N 1
ATOM 1182 C CA . ALA A 1 144 ? -14.326 10.512 -10.433 1.00 74.19 144 ALA A CA 1
ATOM 1183 C C . ALA A 1 144 ? -14.221 11.183 -9.051 1.00 74.19 144 ALA A C 1
ATOM 1185 O O . ALA A 1 144 ? -14.254 12.412 -8.957 1.00 74.19 144 ALA A O 1
ATOM 1186 N N . ILE A 1 145 ? -13.981 10.392 -8.003 1.00 69.88 145 ILE A N 1
ATOM 1187 C CA . ILE A 1 145 ? -13.832 10.867 -6.620 1.00 69.88 145 ILE A CA 1
ATOM 1188 C C . ILE A 1 145 ? -12.645 11.828 -6.496 1.00 69.88 145 ILE A C 1
ATOM 1190 O O . ILE A 1 145 ? -12.782 12.912 -5.929 1.00 69.88 145 ILE A O 1
ATOM 1194 N N . SER A 1 146 ? -11.484 11.490 -7.072 1.00 68.00 146 SER A N 1
ATOM 1195 C CA . SER A 1 146 ? -10.305 12.376 -7.032 1.00 68.00 146 SER A CA 1
ATOM 1196 C C . SER A 1 146 ? -10.529 13.734 -7.710 1.00 68.00 146 SER A C 1
ATOM 1198 O O . SER A 1 146 ? -9.900 14.719 -7.325 1.00 68.00 146 SER A O 1
ATOM 1200 N N . LYS A 1 147 ? -11.456 13.814 -8.673 1.00 72.38 147 LYS A N 1
ATOM 1201 C CA . LYS A 1 147 ? -11.861 15.060 -9.338 1.00 72.38 147 LYS A CA 1
ATOM 1202 C C . LYS A 1 147 ? -12.989 15.806 -8.619 1.00 72.38 147 LYS A C 1
ATOM 1204 O O . LYS A 1 147 ? -13.437 16.830 -9.126 1.00 72.38 147 LYS A O 1
ATOM 1209 N N . GLY A 1 148 ? -13.446 15.309 -7.467 1.00 68.88 148 GLY A N 1
ATOM 1210 C CA . GLY A 1 148 ? -14.575 15.879 -6.730 1.00 68.88 148 GLY A CA 1
ATOM 1211 C C . GLY A 1 148 ? -15.903 15.743 -7.475 1.00 68.88 148 GLY A C 1
ATOM 1212 O O . GLY A 1 148 ? -16.787 16.570 -7.290 1.00 68.88 148 GLY A O 1
ATOM 1213 N N . LEU A 1 149 ? -16.020 14.742 -8.356 1.00 69.94 149 LEU A N 1
ATOM 1214 C CA . LEU A 1 149 ? -17.204 14.523 -9.190 1.00 69.94 149 LEU A CA 1
ATOM 1215 C C . LEU A 1 149 ? -18.235 13.590 -8.545 1.00 69.94 149 LEU A C 1
ATOM 1217 O O . LEU A 1 149 ? -19.214 13.271 -9.214 1.00 69.94 149 LEU A O 1
ATOM 1221 N N . ASP A 1 150 ? -18.033 13.145 -7.298 1.00 60.84 150 ASP A N 1
ATOM 1222 C CA . ASP A 1 150 ? -18.967 12.224 -6.649 1.00 60.84 150 ASP A CA 1
ATOM 1223 C C . ASP A 1 150 ? -19.768 12.846 -5.499 1.00 60.84 150 ASP A C 1
ATOM 1225 O O . ASP A 1 150 ? -19.259 13.577 -4.648 1.00 60.84 150 ASP A O 1
ATOM 1229 N N . SER A 1 151 ? -21.049 12.500 -5.565 1.00 52.56 151 SER A N 1
ATOM 1230 C CA . SER A 1 151 ? -22.145 12.686 -4.625 1.00 52.56 151 SER A CA 1
ATOM 1231 C C . SER A 1 151 ? -21.995 11.772 -3.404 1.00 52.56 151 SER A C 1
ATOM 1233 O O . SER A 1 151 ? -21.327 10.745 -3.467 1.00 52.56 151 SER A O 1
ATOM 1235 N N . GLU A 1 152 ? -22.664 12.091 -2.298 1.00 51.28 152 GLU A N 1
ATOM 1236 C CA . GLU A 1 152 ? -22.665 11.329 -1.032 1.00 51.28 152 GLU A CA 1
ATOM 1237 C C . GLU A 1 152 ? -23.027 9.825 -1.152 1.00 51.28 152 GLU A C 1
ATOM 1239 O O . GLU A 1 152 ? -22.876 9.076 -0.192 1.00 51.28 152 GLU A O 1
ATOM 1244 N N . ALA A 1 153 ? -23.446 9.340 -2.327 1.00 50.06 153 ALA A N 1
ATOM 1245 C CA . ALA A 1 153 ? -23.928 7.981 -2.577 1.00 50.06 153 ALA A CA 1
ATOM 1246 C C . ALA A 1 153 ? -22.843 6.876 -2.668 1.00 50.06 153 ALA A C 1
ATOM 1248 O O . ALA A 1 153 ? -23.178 5.719 -2.924 1.00 50.06 153 ALA A O 1
ATOM 1249 N N . GLY A 1 154 ? -21.555 7.190 -2.482 1.00 67.94 154 GLY A N 1
ATOM 1250 C CA . GLY A 1 154 ? -20.444 6.260 -2.756 1.00 67.94 154 GLY A CA 1
ATOM 1251 C C . GLY A 1 154 ? -19.506 5.923 -1.591 1.00 67.94 154 GLY A C 1
ATOM 1252 O O . GLY A 1 154 ? -18.523 5.205 -1.811 1.00 67.94 154 GLY A O 1
ATOM 1253 N N . ARG A 1 155 ? -19.760 6.445 -0.381 1.00 82.50 155 ARG A N 1
ATOM 1254 C CA . ARG A 1 155 ? -18.824 6.338 0.750 1.00 82.50 155 ARG A CA 1
ATOM 1255 C C . ARG A 1 155 ? -18.638 4.887 1.204 1.00 82.50 155 ARG A C 1
ATOM 1257 O O . ARG A 1 155 ? -19.606 4.143 1.352 1.00 82.50 155 ARG A O 1
ATOM 1264 N N . GLN A 1 156 ? -17.388 4.473 1.420 1.00 90.75 156 GLN A N 1
ATOM 1265 C CA . GLN A 1 156 ? -17.076 3.167 2.003 1.00 90.75 156 GLN A CA 1
ATOM 1266 C C . GLN A 1 156 ? -16.723 3.300 3.484 1.00 90.75 156 GLN A C 1
ATOM 1268 O O . GLN A 1 156 ? -16.218 4.331 3.930 1.00 90.75 156 GLN A O 1
ATOM 1273 N N . TYR A 1 157 ? -16.967 2.219 4.221 1.00 94.69 157 TYR A N 1
ATOM 1274 C CA . TYR A 1 157 ? -16.741 2.130 5.656 1.00 94.69 157 TYR A CA 1
ATOM 1275 C C . TYR A 1 157 ? -15.695 1.058 5.939 1.00 94.69 157 TYR A C 1
ATOM 1277 O O . TYR A 1 157 ? -15.756 -0.058 5.407 1.00 94.69 157 TYR A O 1
ATOM 1285 N N . TRP A 1 158 ? -14.713 1.407 6.760 1.00 95.06 158 TRP A N 1
ATOM 1286 C CA . TRP A 1 158 ? -13.554 0.572 7.040 1.00 95.06 158 TRP A CA 1
ATOM 1287 C C . TRP A 1 158 ? -13.355 0.416 8.541 1.00 95.06 158 TRP A C 1
ATOM 1289 O O . TRP A 1 158 ? -13.363 1.392 9.280 1.00 95.06 158 TRP A O 1
ATOM 1299 N N . LEU A 1 159 ? -13.113 -0.813 8.982 1.00 93.56 159 LEU A N 1
ATOM 1300 C CA . LEU A 1 159 ? -12.757 -1.149 10.352 1.00 93.56 159 LEU A CA 1
ATOM 1301 C C . LEU A 1 159 ? -11.258 -1.435 10.442 1.00 93.56 159 LEU A C 1
ATOM 1303 O O . LEU A 1 159 ? -10.731 -2.272 9.706 1.00 93.56 159 LEU A O 1
ATOM 1307 N N . VAL A 1 160 ? -10.585 -0.780 11.383 1.00 91.25 160 VAL A N 1
ATOM 1308 C CA . VAL A 1 160 ? -9.192 -1.041 11.754 1.00 91.25 160 VAL A CA 1
ATOM 1309 C C . VAL A 1 160 ? -9.160 -1.299 13.254 1.00 91.25 160 VAL A C 1
ATOM 1311 O O . VAL A 1 160 ? -9.454 -0.414 14.046 1.00 91.25 160 VAL A O 1
ATOM 1314 N N . SER A 1 161 ? -8.815 -2.508 13.685 1.00 87.62 161 SER A N 1
ATOM 1315 C CA . SER A 1 161 ? -8.864 -2.886 15.104 1.00 87.62 161 SER A CA 1
ATOM 1316 C C . SER A 1 161 ? -7.473 -3.269 15.593 1.00 87.62 161 SER A C 1
ATOM 1318 O O . SER A 1 161 ? -7.160 -4.456 15.742 1.00 87.62 161 SER A O 1
ATOM 1320 N N . PRO A 1 162 ? -6.568 -2.293 15.775 1.00 81.00 162 PRO A N 1
ATOM 1321 C CA . PRO A 1 162 ? -5.231 -2.601 16.227 1.00 81.00 162 PRO A CA 1
ATOM 1322 C C . PRO A 1 162 ? -5.303 -3.115 17.668 1.00 81.00 162 PRO A C 1
ATOM 1324 O O . PRO A 1 162 ? -6.027 -2.588 18.516 1.00 81.00 162 PRO A O 1
ATOM 1327 N N . LYS A 1 163 ? -4.542 -4.170 17.951 1.00 77.12 163 LYS A N 1
ATOM 1328 C CA . LYS A 1 163 ? -4.456 -4.716 19.305 1.00 77.12 163 LYS A CA 1
ATOM 1329 C C . LYS A 1 163 ? -3.644 -3.786 20.189 1.00 77.12 163 LYS A C 1
ATOM 1331 O O . LYS A 1 163 ? -2.535 -3.411 19.819 1.00 77.12 163 LYS A O 1
ATOM 1336 N N . GLY A 1 164 ? -4.138 -3.506 21.386 1.00 69.06 164 GLY A N 1
ATOM 1337 C CA . GLY A 1 164 ? -3.396 -2.700 22.339 1.00 69.06 164 GLY A CA 1
ATOM 1338 C C . GLY A 1 164 ? -4.079 -2.588 23.691 1.00 69.06 164 GLY A C 1
ATOM 1339 O O . GLY A 1 164 ? -5.297 -2.618 23.807 1.00 69.06 164 GLY A O 1
ATOM 1340 N N . SER A 1 165 ? -3.270 -2.442 24.732 1.00 71.00 165 SER A N 1
ATOM 1341 C CA . SER A 1 165 ? -3.695 -1.912 26.027 1.00 71.00 165 SER A CA 1
ATOM 1342 C C . SER A 1 165 ? -3.274 -0.443 26.144 1.00 71.00 165 SER A C 1
ATOM 1344 O O . SER A 1 165 ? -2.589 0.078 25.256 1.00 71.00 165 SER A O 1
ATOM 1346 N N . GLN A 1 166 ? -3.637 0.209 27.250 1.00 68.94 166 GLN A N 1
ATOM 1347 C CA . GLN A 1 166 ? -3.202 1.577 27.566 1.00 68.94 166 GLN A CA 1
ATOM 1348 C C . GLN A 1 166 ? -1.684 1.763 27.386 1.00 68.94 166 GLN A C 1
ATOM 1350 O O . GLN A 1 166 ? -1.266 2.703 26.718 1.00 68.94 166 GLN A O 1
ATOM 1355 N N . ASP A 1 167 ? -0.878 0.797 27.830 1.00 68.31 167 ASP A N 1
ATOM 1356 C CA . ASP A 1 167 ? 0.592 0.872 27.753 1.00 68.31 167 ASP A CA 1
ATOM 1357 C C . ASP A 1 167 ? 1.199 0.203 26.503 1.00 68.31 167 ASP A C 1
ATOM 1359 O O . ASP A 1 167 ? 2.344 -0.246 26.513 1.00 68.31 167 ASP A O 1
ATOM 1363 N N . SER A 1 168 ? 0.429 0.050 25.423 1.00 75.25 168 SER A N 1
ATOM 1364 C CA . SER A 1 168 ? 0.926 -0.572 24.185 1.00 75.25 168 SER A CA 1
ATOM 1365 C C . SER A 1 168 ? 1.608 0.422 23.242 1.00 75.25 168 SER A C 1
ATOM 1367 O O . SER A 1 168 ? 1.231 1.592 23.174 1.00 75.25 168 SER A O 1
ATOM 1369 N N . THR A 1 169 ? 2.539 -0.074 22.417 1.00 77.31 169 THR A N 1
ATOM 1370 C CA . THR A 1 169 ? 3.179 0.689 21.328 1.00 77.31 169 THR A CA 1
ATOM 1371 C C . THR A 1 169 ? 2.153 1.318 20.381 1.00 77.31 169 THR A C 1
ATOM 1373 O O . THR A 1 169 ? 2.338 2.444 19.930 1.00 77.31 169 THR A O 1
ATOM 1376 N N . THR A 1 170 ? 1.030 0.640 20.122 1.00 79.50 170 THR A N 1
ATOM 1377 C CA . THR A 1 170 ? -0.083 1.185 19.332 1.00 79.50 170 THR A CA 1
ATOM 1378 C C . THR A 1 170 ? -0.657 2.453 19.959 1.00 79.50 170 THR A C 1
ATOM 1380 O O . THR A 1 170 ? -0.771 3.467 19.272 1.00 79.50 170 THR A O 1
ATOM 1383 N N . ASN A 1 171 ? -0.994 2.425 21.253 1.00 79.56 171 ASN A N 1
ATOM 1384 C CA . ASN A 1 171 ? -1.557 3.591 21.934 1.00 79.56 171 ASN A CA 1
ATOM 1385 C C . ASN A 1 171 ? -0.522 4.720 22.083 1.00 79.56 171 ASN A C 1
ATOM 1387 O O . ASN A 1 171 ? -0.863 5.896 21.942 1.00 79.56 171 ASN A O 1
ATOM 1391 N N . TYR A 1 172 ? 0.749 4.370 22.303 1.00 83.38 172 TYR A N 1
ATOM 1392 C CA . TYR A 1 172 ? 1.858 5.323 22.299 1.00 83.38 172 TYR A CA 1
ATOM 1393 C C . TYR A 1 172 ? 1.985 6.042 20.946 1.00 83.38 172 TYR A C 1
ATOM 1395 O O . TYR A 1 172 ? 1.963 7.273 20.900 1.00 83.38 172 TYR A O 1
ATOM 1403 N N . ASN A 1 173 ? 2.028 5.296 19.838 1.00 85.62 173 ASN A N 1
ATOM 1404 C CA . ASN A 1 173 ? 2.131 5.856 18.488 1.00 85.62 173 ASN A CA 1
ATOM 1405 C C . ASN A 1 173 ? 0.902 6.688 18.106 1.00 85.62 173 ASN A C 1
ATOM 1407 O O . ASN A 1 173 ? 1.049 7.776 17.553 1.00 85.62 173 ASN A O 1
ATOM 1411 N N . TYR A 1 174 ? -0.300 6.234 18.465 1.00 85.44 174 TYR A N 1
ATOM 1412 C CA . TYR A 1 174 ? -1.514 7.029 18.293 1.00 85.44 174 TYR A CA 1
ATOM 1413 C C . TYR A 1 174 ? -1.452 8.351 19.070 1.00 85.44 174 TYR A C 1
ATOM 1415 O O . TYR A 1 174 ? -1.743 9.416 18.525 1.00 85.44 174 TYR A O 1
ATOM 1423 N N . SER A 1 175 ? -1.026 8.305 20.335 1.00 85.12 175 SER A N 1
ATOM 1424 C CA . SER A 1 175 ? -0.899 9.501 21.173 1.00 85.12 175 SER A CA 1
ATOM 1425 C C . SER A 1 175 ? 0.143 10.473 20.613 1.00 85.12 175 SER A C 1
ATOM 1427 O O . SER A 1 175 ? -0.104 11.677 20.586 1.00 85.12 175 SER A O 1
ATOM 1429 N N . ARG A 1 176 ? 1.280 9.971 20.108 1.00 87.06 176 ARG A N 1
ATOM 1430 C CA . ARG A 1 176 ? 2.282 10.788 19.401 1.00 87.06 176 ARG A CA 1
ATOM 1431 C C . ARG A 1 176 ? 1.688 11.467 18.171 1.00 87.06 176 ARG A C 1
ATOM 1433 O O . ARG A 1 176 ? 1.876 12.667 18.009 1.00 87.06 176 ARG A O 1
ATOM 1440 N N . MET A 1 177 ? 0.962 10.718 17.340 1.00 87.12 177 MET A N 1
ATOM 1441 C CA . MET A 1 177 ? 0.349 11.227 16.110 1.00 87.12 177 MET A CA 1
ATOM 1442 C C . MET A 1 177 ? -0.655 12.339 16.429 1.00 87.12 177 MET A C 1
ATOM 1444 O O . MET A 1 177 ? -0.597 13.408 15.831 1.00 87.12 177 MET A O 1
ATOM 1448 N N . ARG A 1 178 ? -1.528 12.128 17.421 1.00 82.81 178 ARG A N 1
ATOM 1449 C CA . ARG A 1 178 ? -2.504 13.128 17.883 1.00 82.81 178 ARG A CA 1
ATOM 1450 C C . ARG A 1 178 ? -1.848 14.406 18.405 1.00 82.81 178 ARG A C 1
ATOM 1452 O O . ARG A 1 178 ? -2.364 15.502 18.211 1.00 82.81 178 ARG A O 1
ATOM 1459 N N . ASN A 1 179 ? -0.738 14.266 19.121 1.00 81.75 179 ASN A N 1
ATOM 1460 C CA . ASN A 1 179 ? -0.053 15.394 19.748 1.00 81.75 179 ASN A CA 1
ATOM 1461 C C . ASN A 1 179 ? 0.914 16.115 18.798 1.00 81.75 179 ASN A C 1
ATOM 1463 O O . ASN A 1 179 ? 1.532 17.105 19.204 1.00 81.75 179 ASN A O 1
ATOM 1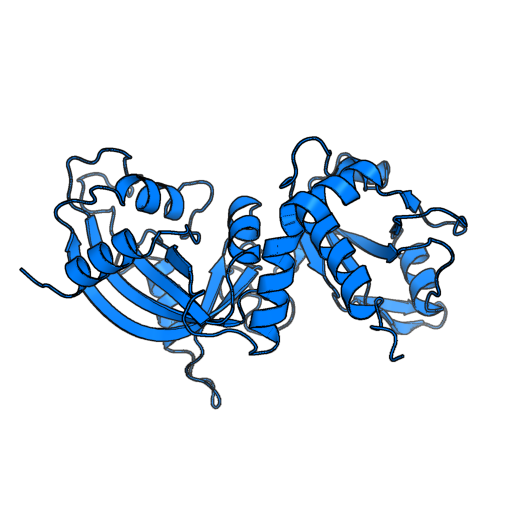467 N N . LEU A 1 180 ? 1.053 15.650 17.552 1.00 80.50 180 LEU A N 1
ATOM 1468 C CA . LEU A 1 180 ? 1.895 16.281 16.547 1.00 80.50 180 LEU A CA 1
ATOM 1469 C C . LEU A 1 18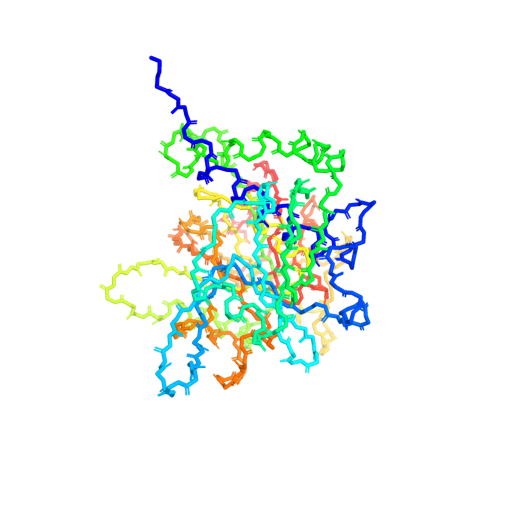0 ? 1.290 17.636 16.144 1.00 80.50 180 LEU A C 1
ATOM 1471 O O . LEU A 1 180 ? 0.472 17.742 15.235 1.00 80.50 180 LEU A O 1
ATOM 1475 N N . ARG A 1 181 ? 1.697 18.704 16.839 1.00 58.16 181 ARG A N 1
ATOM 1476 C CA . ARG A 1 181 ? 1.286 20.083 16.541 1.00 58.16 181 ARG A CA 1
ATOM 1477 C C . ARG A 1 181 ? 1.971 20.581 15.267 1.00 58.16 181 ARG A C 1
ATOM 1479 O O . ARG A 1 181 ? 2.965 21.302 15.331 1.00 58.16 181 ARG A O 1
ATOM 1486 N N . SER A 1 182 ? 1.439 20.229 14.101 1.00 55.06 182 SER A N 1
ATOM 1487 C CA . SER A 1 182 ? 1.789 20.931 12.865 1.00 55.06 182 SER A CA 1
ATOM 1488 C C . SER A 1 182 ? 1.019 22.259 12.815 1.00 55.06 182 SER A C 1
ATOM 1490 O O . SER A 1 182 ? -0.167 22.320 13.127 1.00 55.06 182 SER A O 1
ATOM 1492 N N . LYS A 1 183 ? 1.677 23.355 12.414 1.00 46.78 183 LYS A N 1
ATOM 1493 C CA . LYS A 1 183 ? 1.053 24.690 12.280 1.00 46.78 183 LYS A CA 1
ATOM 1494 C C . LYS A 1 183 ? -0.028 24.766 11.181 1.00 46.78 183 LYS A C 1
ATOM 1496 O O . LYS A 1 183 ? -0.516 25.862 10.915 1.00 46.78 183 LYS A O 1
ATOM 1501 N N . LYS A 1 184 ? -0.352 23.664 10.488 1.00 43.34 184 LYS A N 1
ATOM 1502 C CA . LYS A 1 184 ? -1.151 23.698 9.255 1.00 43.34 184 LYS A CA 1
ATOM 1503 C C . LYS A 1 184 ? -2.281 22.681 9.107 1.00 43.34 184 LYS A C 1
ATOM 1505 O O . LYS A 1 184 ? -2.993 22.823 8.118 1.00 43.34 184 LYS A O 1
ATOM 1510 N N . SER A 1 185 ? -2.522 21.725 10.007 1.00 51.09 185 SER A N 1
ATOM 1511 C CA . SER A 1 185 ? -3.684 20.843 9.804 1.00 51.09 185 SER A CA 1
ATOM 1512 C C . SER A 1 185 ? -4.042 19.946 10.986 1.00 51.09 185 SER A C 1
ATOM 1514 O O . SER A 1 185 ? -3.168 19.248 11.492 1.00 51.09 185 SER A O 1
ATOM 1516 N N . ASP A 1 186 ? -5.343 19.820 11.264 1.00 61.00 186 ASP A N 1
ATOM 1517 C CA . ASP A 1 186 ? -5.985 18.725 12.021 1.00 61.00 186 ASP A CA 1
ATOM 1518 C C . ASP A 1 186 ? -5.920 17.357 11.291 1.00 61.00 186 ASP A C 1
ATOM 1520 O O . ASP A 1 186 ? -6.717 16.448 11.535 1.00 61.00 186 ASP A O 1
ATOM 1524 N N . ILE A 1 187 ? -4.971 17.205 10.360 1.00 71.00 187 ILE A N 1
ATOM 1525 C CA . ILE A 1 187 ? -4.768 15.988 9.576 1.00 71.00 187 ILE A CA 1
ATOM 1526 C C . ILE A 1 187 ? -3.866 15.050 10.378 1.00 71.00 187 ILE A C 1
ATOM 1528 O O . ILE A 1 187 ? -2.671 15.294 10.554 1.00 71.00 187 ILE A O 1
ATOM 1532 N N . HIS A 1 188 ? -4.467 13.968 10.852 1.00 88.12 188 HIS A N 1
ATOM 1533 C CA . HIS A 1 188 ? -3.797 12.808 11.418 1.00 88.12 188 HIS A CA 1
ATOM 1534 C C . HIS A 1 188 ? -3.327 11.868 10.299 1.00 88.12 188 HIS A C 1
ATOM 1536 O O . HIS A 1 188 ? -3.773 11.968 9.156 1.00 88.12 188 HIS A O 1
ATOM 1542 N N . PHE A 1 189 ? -2.441 10.924 10.612 1.00 88.50 189 PHE A N 1
ATOM 1543 C CA . PHE A 1 189 ? -1.971 9.935 9.643 1.00 88.50 189 PHE A CA 1
ATOM 1544 C C . PHE A 1 189 ? -1.688 8.596 10.312 1.00 88.50 189 PHE A C 1
ATOM 1546 O O . PHE A 1 189 ? -1.169 8.539 11.422 1.00 88.50 189 PHE A O 1
ATOM 1553 N N . TRP A 1 190 ? -1.963 7.501 9.618 1.00 88.81 190 TRP A N 1
ATOM 1554 C CA . TRP A 1 190 ? -1.611 6.170 10.101 1.00 88.81 190 TRP A CA 1
ATOM 1555 C C . TRP A 1 190 ? -0.834 5.412 9.041 1.00 88.81 190 TRP A C 1
ATOM 1557 O O . TRP A 1 190 ? -1.094 5.583 7.849 1.00 88.81 190 TRP A O 1
ATOM 1567 N N . ALA A 1 191 ? 0.106 4.579 9.480 1.00 86.81 191 ALA A N 1
ATOM 1568 C CA . ALA A 1 191 ? 0.856 3.711 8.594 1.00 86.81 191 ALA A CA 1
ATOM 1569 C C . ALA A 1 191 ? 0.527 2.246 8.843 1.00 86.81 191 ALA A C 1
ATOM 1571 O O . ALA A 1 191 ? 0.324 1.799 9.973 1.00 86.81 191 ALA A O 1
ATOM 1572 N N . PHE A 1 192 ? 0.523 1.483 7.762 1.00 80.50 192 PHE A N 1
ATOM 1573 C CA . PHE A 1 192 ? 0.235 0.064 7.793 1.00 80.50 192 PHE A CA 1
ATOM 1574 C C . PHE A 1 192 ? 1.450 -0.735 7.380 1.00 80.50 192 PHE A C 1
ATOM 1576 O O . PHE A 1 192 ? 2.297 -0.288 6.602 1.00 80.50 192 PHE A O 1
ATOM 1583 N N . ARG A 1 193 ? 1.517 -1.953 7.919 1.00 82.50 193 ARG A N 1
ATOM 1584 C CA . ARG A 1 193 ? 2.638 -2.843 7.664 1.00 82.50 193 ARG A CA 1
ATOM 1585 C C . ARG A 1 193 ? 2.730 -3.127 6.175 1.00 82.50 193 ARG A C 1
ATOM 1587 O O . ARG A 1 193 ? 1.705 -3.421 5.556 1.00 82.50 193 ARG A O 1
ATOM 1594 N N . ASN A 1 194 ? 3.945 -3.131 5.644 1.00 83.25 194 ASN A N 1
ATOM 1595 C CA . ASN A 1 194 ? 4.235 -3.561 4.285 1.00 83.25 194 ASN A CA 1
ATOM 1596 C C . ASN A 1 194 ? 3.918 -5.056 4.103 1.00 83.25 194 ASN A C 1
ATOM 1598 O O . ASN A 1 194 ? 4.725 -5.935 4.407 1.00 83.25 194 ASN A O 1
ATOM 1602 N N . ASN A 1 195 ? 2.692 -5.347 3.673 1.00 82.00 195 ASN A N 1
ATOM 1603 C CA . ASN A 1 195 ? 2.229 -6.677 3.305 1.00 82.00 195 ASN A CA 1
ATOM 1604 C C . ASN A 1 195 ? 1.231 -6.568 2.132 1.00 82.00 195 ASN A C 1
ATOM 1606 O O . ASN A 1 195 ? 0.601 -5.531 1.915 1.00 82.00 195 ASN A O 1
ATOM 1610 N N . ALA A 1 196 ? 1.059 -7.649 1.371 1.00 82.38 196 ALA A N 1
ATOM 1611 C CA . ALA A 1 196 ? 0.201 -7.628 0.185 1.00 82.38 196 ALA A CA 1
ATOM 1612 C C . ALA A 1 196 ? -1.274 -7.324 0.509 1.00 82.38 196 ALA A C 1
ATOM 1614 O O . ALA A 1 196 ? -1.960 -6.674 -0.276 1.00 82.38 196 ALA A O 1
ATOM 1615 N N . GLU A 1 197 ? -1.777 -7.779 1.658 1.00 82.12 197 GLU A N 1
ATOM 1616 C CA . GLU A 1 197 ? -3.184 -7.618 2.038 1.00 82.12 197 GLU A CA 1
ATOM 1617 C C . GLU A 1 197 ? -3.537 -6.176 2.434 1.00 82.12 197 GLU A C 1
ATOM 1619 O O . GLU A 1 197 ? -4.519 -5.627 1.935 1.00 82.12 197 GLU A O 1
ATOM 1624 N N . ASN A 1 198 ? -2.703 -5.523 3.246 1.00 80.94 198 ASN A N 1
ATOM 1625 C CA . ASN A 1 198 ? -2.857 -4.117 3.608 1.00 80.94 198 ASN A CA 1
ATOM 1626 C C . ASN A 1 198 ? -2.740 -3.253 2.371 1.00 80.94 198 ASN A C 1
ATOM 1628 O O . ASN A 1 198 ? -3.598 -2.400 2.176 1.00 80.94 198 ASN A O 1
ATOM 1632 N N . VAL A 1 199 ? -1.730 -3.480 1.523 1.00 83.81 199 VAL A N 1
ATOM 1633 C CA . VAL A 1 199 ? -1.583 -2.705 0.286 1.00 83.81 199 VAL A CA 1
ATOM 1634 C C . VAL A 1 199 ? -2.813 -2.919 -0.599 1.00 83.81 199 VAL A C 1
ATOM 1636 O O . VAL A 1 199 ? -3.382 -1.945 -1.078 1.00 83.81 199 VAL A O 1
ATOM 1639 N N . ARG A 1 200 ? -3.322 -4.153 -0.735 1.00 84.62 200 ARG A N 1
ATOM 1640 C CA . ARG A 1 200 ? -4.547 -4.440 -1.503 1.00 84.62 200 ARG A CA 1
ATOM 1641 C C . ARG A 1 200 ? -5.754 -3.656 -0.988 1.00 84.62 200 ARG A C 1
ATOM 1643 O O . ARG A 1 200 ? -6.548 -3.185 -1.803 1.00 84.62 200 ARG A O 1
ATOM 1650 N N . ASN A 1 201 ? -5.920 -3.541 0.327 1.00 85.12 201 ASN A N 1
ATOM 1651 C CA . ASN A 1 201 ? -7.040 -2.808 0.915 1.00 85.12 201 ASN A CA 1
ATOM 1652 C C . ASN A 1 201 ? -6.828 -1.288 0.844 1.00 85.12 201 ASN A C 1
ATOM 1654 O O . ASN A 1 201 ? -7.748 -0.587 0.441 1.00 85.12 201 ASN A O 1
ATOM 1658 N N . HIS A 1 202 ? -5.615 -0.784 1.089 1.00 82.88 202 HIS A N 1
ATOM 1659 C CA . HIS A 1 202 ? -5.245 0.632 0.909 1.00 82.88 202 HIS A CA 1
ATOM 1660 C C . HIS A 1 202 ? -5.565 1.144 -0.478 1.00 82.88 202 HIS A C 1
ATOM 1662 O O . HIS A 1 202 ? -6.172 2.191 -0.657 1.00 82.88 202 HIS A O 1
ATOM 1668 N N . LEU A 1 203 ? -5.188 0.349 -1.468 1.00 82.56 203 LEU A N 1
ATOM 1669 C CA . LEU A 1 203 ? -5.390 0.625 -2.873 1.00 82.56 203 LEU A CA 1
ATOM 1670 C C . LEU A 1 203 ? -6.874 0.681 -3.294 1.00 82.56 203 LEU A C 1
ATOM 1672 O O . LEU A 1 203 ? -7.142 0.973 -4.462 1.00 82.56 203 LEU A O 1
ATOM 1676 N N . LYS A 1 204 ? -7.811 0.365 -2.387 1.00 84.06 204 LYS A N 1
ATOM 1677 C CA . LYS A 1 204 ? -9.267 0.497 -2.552 1.00 84.06 204 LYS A CA 1
ATOM 1678 C C . LYS A 1 204 ? -9.880 1.604 -1.689 1.00 84.06 204 LYS A C 1
ATOM 1680 O O . LYS A 1 204 ? -11.021 1.970 -1.956 1.00 84.06 204 LYS A O 1
ATOM 1685 N N . ILE A 1 205 ? -9.168 2.084 -0.667 1.00 86.06 205 ILE A N 1
ATOM 1686 C CA . ILE A 1 205 ? -9.620 3.190 0.178 1.00 86.06 205 ILE A CA 1
ATOM 1687 C C . ILE A 1 205 ? -9.616 4.471 -0.655 1.00 86.06 205 ILE A C 1
ATOM 1689 O O . ILE A 1 205 ? -8.719 4.703 -1.469 1.00 86.06 205 ILE A O 1
ATOM 1693 N N . ARG A 1 206 ? -10.634 5.305 -0.465 1.00 85.06 206 ARG A N 1
ATOM 1694 C CA . ARG A 1 206 ? -10.872 6.519 -1.248 1.00 85.06 206 ARG A CA 1
ATOM 1695 C C . ARG A 1 206 ? -10.928 7.743 -0.358 1.00 85.06 206 ARG A C 1
ATOM 1697 O O . ARG A 1 206 ? -11.226 7.664 0.828 1.00 85.06 206 ARG A O 1
ATOM 1704 N N . LYS A 1 207 ? -10.672 8.905 -0.958 1.00 85.12 207 LYS A N 1
ATOM 1705 C CA . LYS A 1 207 ? -10.946 10.186 -0.305 1.00 85.12 207 LYS A CA 1
ATOM 1706 C C . LYS A 1 207 ? -12.438 10.267 0.041 1.00 85.12 207 LYS A C 1
ATOM 1708 O O . LYS A 1 207 ? -13.270 9.992 -0.817 1.00 85.12 207 LYS A O 1
ATOM 1713 N N . GLY A 1 208 ? -12.745 10.665 1.270 1.00 86.00 208 GLY A N 1
ATOM 1714 C CA . GLY A 1 208 ? -14.098 10.770 1.806 1.00 86.00 208 GLY A CA 1
ATOM 1715 C C . GLY A 1 208 ? -14.633 9.492 2.456 1.00 86.00 208 GLY A C 1
ATOM 1716 O O . GLY A 1 208 ? -15.698 9.567 3.057 1.00 86.00 208 GLY A O 1
ATOM 1717 N N . ASP A 1 209 ? -13.936 8.351 2.365 1.00 91.25 209 ASP A N 1
ATOM 1718 C CA . ASP A 1 209 ? -14.303 7.134 3.105 1.00 91.25 209 ASP A CA 1
ATOM 1719 C C . ASP A 1 209 ? -14.234 7.362 4.623 1.00 91.25 209 ASP A C 1
ATOM 1721 O O . ASP A 1 209 ? -13.450 8.194 5.088 1.00 91.25 209 ASP A O 1
ATOM 1725 N N . ILE A 1 210 ? -15.013 6.591 5.393 1.00 95.00 210 ILE A N 1
ATOM 1726 C CA . ILE A 1 210 ? -14.890 6.553 6.856 1.00 95.00 210 ILE A CA 1
ATOM 1727 C C . ILE A 1 210 ? -14.019 5.375 7.273 1.00 95.00 210 ILE A C 1
ATOM 1729 O O . ILE A 1 210 ? -14.240 4.237 6.852 1.00 95.00 210 ILE A O 1
ATOM 1733 N N . VAL A 1 211 ? -13.054 5.640 8.150 1.00 94.56 211 VAL A N 1
ATOM 1734 C CA . VAL A 1 211 ? -12.248 4.616 8.816 1.00 94.56 211 VAL A CA 1
ATOM 1735 C C . VAL A 1 211 ? -12.472 4.702 10.318 1.00 94.56 211 VAL A C 1
ATOM 1737 O O . VAL A 1 211 ? -12.196 5.723 10.943 1.00 94.56 211 VAL A O 1
ATOM 1740 N N . MET A 1 212 ? -12.927 3.602 10.904 1.00 94.81 212 MET A N 1
ATOM 1741 C CA . MET A 1 212 ? -13.134 3.462 12.333 1.00 94.81 212 MET A CA 1
ATOM 1742 C C . MET A 1 212 ? -11.988 2.659 12.951 1.00 94.81 212 MET A C 1
ATOM 1744 O O . MET A 1 212 ? -11.813 1.467 12.677 1.00 94.81 212 MET A O 1
ATOM 1748 N N . PHE A 1 213 ? -11.190 3.323 13.782 1.00 91.88 213 PHE A N 1
ATOM 1749 C CA . PHE A 1 213 ? -10.098 2.713 14.531 1.00 91.88 213 PHE A CA 1
ATOM 1750 C C . PHE A 1 213 ? -10.592 2.281 15.906 1.00 91.88 213 PHE A C 1
ATOM 1752 O O . PHE A 1 213 ? -10.974 3.135 16.695 1.00 91.88 213 PHE A O 1
ATOM 1759 N N . LEU A 1 214 ? -10.553 0.985 16.222 1.00 90.25 214 LEU A N 1
ATOM 1760 C CA . LEU A 1 214 ? -10.927 0.438 17.532 1.00 90.25 214 LEU A CA 1
ATOM 1761 C C . LEU A 1 214 ? -9.712 -0.203 18.197 1.00 90.25 214 LEU A C 1
ATOM 1763 O O . LEU A 1 214 ? -9.313 -1.315 17.855 1.00 90.25 214 LEU A O 1
ATOM 1767 N N . MET A 1 215 ? -9.124 0.479 19.174 1.00 87.25 215 MET A N 1
ATOM 1768 C CA . MET A 1 215 ? -8.027 -0.068 19.969 1.00 87.25 215 MET A CA 1
ATOM 1769 C C . MET A 1 215 ? -8.584 -1.077 20.964 1.00 87.25 215 MET A C 1
ATOM 1771 O O . MET A 1 215 ? -9.156 -0.719 22.000 1.00 87.25 215 MET A O 1
ATOM 1775 N N . VAL A 1 216 ? -8.423 -2.349 20.616 1.00 83.81 216 VAL A N 1
ATOM 1776 C CA . VAL A 1 216 ? -9.002 -3.467 21.356 1.00 83.81 216 VAL A CA 1
ATOM 1777 C C . VAL A 1 216 ? -8.004 -4.022 22.363 1.00 83.81 216 VAL A C 1
ATOM 1779 O O . VAL A 1 216 ? -6.882 -4.407 22.011 1.00 83.81 216 VAL A O 1
ATOM 1782 N N . ASN A 1 217 ? -8.431 -4.103 23.623 1.00 77.81 217 ASN A N 1
ATOM 1783 C CA . ASN A 1 217 ? -7.643 -4.706 24.684 1.00 77.81 217 ASN A CA 1
ATOM 1784 C C . ASN A 1 217 ? -7.947 -6.203 24.779 1.00 77.81 217 ASN A C 1
ATOM 1786 O O . ASN A 1 217 ? -9.012 -6.610 25.237 1.00 77.81 217 ASN A O 1
ATOM 1790 N N . THR A 1 218 ? -6.975 -7.023 24.384 1.00 68.38 218 THR A N 1
ATOM 1791 C CA . THR A 1 218 ? -7.058 -8.488 24.479 1.00 68.38 218 THR A CA 1
ATOM 1792 C C . THR A 1 218 ? -6.315 -9.063 25.693 1.00 68.38 218 THR A C 1
ATOM 1794 O O . THR A 1 218 ? -6.172 -10.280 25.798 1.00 68.38 218 THR A O 1
ATOM 1797 N N . ARG A 1 219 ? -5.817 -8.216 26.612 1.00 61.72 219 ARG A N 1
ATOM 1798 C CA . ARG A 1 219 ? -5.051 -8.628 27.809 1.00 61.72 219 ARG A CA 1
ATOM 1799 C C . ARG A 1 219 ? -5.905 -8.985 29.032 1.00 61.72 219 ARG A C 1
ATOM 1801 O O . ARG A 1 219 ? -5.347 -9.307 30.071 1.00 61.72 219 ARG A O 1
ATOM 1808 N N . THR A 1 220 ? -7.228 -9.003 28.928 1.00 49.25 220 THR A N 1
ATOM 1809 C CA . THR A 1 220 ? -8.125 -9.269 30.071 1.00 49.25 220 THR A CA 1
ATOM 1810 C C . THR A 1 220 ? -8.803 -10.645 30.051 1.00 49.25 220 THR A C 1
ATOM 1812 O O . THR A 1 220 ? -9.815 -10.831 30.711 1.00 49.25 220 THR A O 1
ATOM 1815 N N . LEU A 1 221 ? -8.227 -11.633 29.353 1.00 50.06 221 LEU A N 1
ATOM 1816 C CA . LEU A 1 221 ? -8.719 -13.026 29.333 1.00 50.06 221 LEU A CA 1
ATOM 1817 C C . LEU A 1 221 ? -7.801 -14.011 30.077 1.00 50.06 221 LEU A C 1
ATOM 1819 O O . LEU A 1 221 ? -7.739 -15.188 29.745 1.00 50.06 221 LEU A O 1
ATOM 1823 N N . GLY A 1 222 ? -7.072 -13.534 31.091 1.00 41.78 222 GLY A N 1
ATOM 1824 C CA . GLY A 1 222 ? -6.389 -14.411 32.052 1.00 41.78 222 GLY A CA 1
ATOM 1825 C C . GLY A 1 222 ? -5.086 -15.069 31.584 1.00 41.78 222 GLY A C 1
ATOM 1826 O O . GLY A 1 222 ? -4.593 -15.958 32.271 1.00 41.78 222 GLY A O 1
ATOM 1827 N N . LEU A 1 223 ? -4.490 -14.645 30.466 1.00 42.25 223 LEU A N 1
ATOM 1828 C CA . LEU A 1 223 ? -3.178 -15.137 30.035 1.00 42.25 223 LEU A CA 1
ATOM 1829 C C . LEU A 1 223 ? -2.246 -13.968 29.703 1.00 42.25 223 LEU A C 1
ATOM 1831 O O . LEU A 1 223 ? -2.609 -13.021 29.005 1.00 42.25 223 LEU A O 1
ATOM 1835 N N . GLU A 1 224 ? -1.012 -14.060 30.199 1.00 42.88 224 GLU A N 1
ATOM 1836 C CA . GLU A 1 224 ? 0.028 -13.018 30.175 1.00 42.88 224 GLU A CA 1
ATOM 1837 C C . GLU A 1 224 ? 0.510 -12.612 28.763 1.00 42.88 224 GLU A C 1
ATOM 1839 O O . GLU A 1 224 ? 1.409 -11.786 28.606 1.00 42.88 224 GLU A O 1
ATOM 1844 N N . LYS A 1 225 ? -0.095 -13.148 27.697 1.00 45.94 225 LYS A N 1
ATOM 1845 C CA . LYS A 1 225 ? 0.181 -12.784 26.304 1.00 45.94 225 LYS A CA 1
ATOM 1846 C C . LYS A 1 225 ? -1.148 -12.603 25.576 1.00 45.94 225 LYS A C 1
ATOM 1848 O O . LYS A 1 225 ? -1.874 -13.566 25.378 1.00 45.94 225 LYS A O 1
ATOM 1853 N N . GLY A 1 226 ? -1.458 -11.361 25.193 1.00 52.72 226 GLY A N 1
ATOM 1854 C CA . GLY A 1 226 ? -2.738 -10.982 24.580 1.00 52.72 226 GLY A CA 1
ATOM 1855 C C . GLY A 1 226 ? -3.194 -11.947 23.480 1.00 52.72 226 GLY A C 1
ATOM 1856 O O . GLY A 1 226 ? -2.447 -12.236 22.542 1.00 52.72 226 GLY A O 1
ATOM 1857 N N . HIS A 1 227 ? -4.429 -12.429 23.600 1.00 57.09 227 HIS A N 1
ATOM 1858 C CA . HIS A 1 227 ? -4.987 -13.448 22.716 1.00 57.09 227 HIS A CA 1
ATOM 1859 C C . HIS A 1 227 ? -5.234 -12.942 21.291 1.00 57.09 227 HIS A C 1
ATOM 1861 O O . HIS A 1 227 ? -5.333 -11.736 21.013 1.00 57.09 227 HIS A O 1
ATOM 1867 N N . TRP A 1 228 ? -5.302 -13.886 20.351 1.00 67.06 228 TRP A N 1
ATOM 1868 C CA . TRP A 1 228 ? -5.951 -13.672 19.059 1.00 67.06 228 TRP A CA 1
ATOM 1869 C C . TRP A 1 228 ? -7.451 -13.505 19.273 1.00 67.06 228 TRP A C 1
ATOM 1871 O O . TRP A 1 228 ? -7.998 -14.071 20.209 1.00 67.06 228 TRP A O 1
ATOM 1881 N N . LEU A 1 229 ? -8.084 -12.664 18.455 1.00 74.62 229 LEU A N 1
ATOM 1882 C CA . LEU A 1 229 ? -9.536 -12.581 18.475 1.00 74.62 229 LEU A CA 1
ATOM 1883 C C . LEU A 1 229 ? -10.071 -13.838 17.799 1.00 74.62 229 LEU A C 1
ATOM 1885 O O . LEU A 1 229 ? -9.685 -14.130 16.667 1.00 74.62 229 LEU A O 1
ATOM 1889 N N . ASP A 1 230 ? -10.931 -14.566 18.494 1.00 69.38 230 ASP A N 1
ATOM 1890 C CA . ASP A 1 230 ? -11.565 -15.758 17.938 1.00 69.38 230 ASP A CA 1
ATOM 1891 C C . ASP A 1 230 ? -12.710 -15.380 16.998 1.00 69.38 230 ASP A C 1
ATOM 1893 O O . ASP A 1 230 ? -13.316 -14.313 17.149 1.00 69.38 230 ASP A O 1
ATOM 1897 N N . ASP A 1 231 ? -12.993 -16.264 16.038 1.00 66.94 231 ASP A N 1
ATOM 1898 C CA . ASP A 1 231 ? -14.111 -16.130 15.095 1.00 66.94 231 ASP A CA 1
ATOM 1899 C C . ASP A 1 231 ? -15.469 -16.194 15.797 1.00 66.94 231 ASP A C 1
ATOM 1901 O O . ASP A 1 231 ? -16.366 -15.428 15.460 1.00 66.94 231 ASP A O 1
ATOM 1905 N N . ASN A 1 232 ? -15.584 -17.064 16.804 1.00 70.06 232 ASN A N 1
ATOM 1906 C CA . ASN A 1 232 ? -16.777 -17.256 17.627 1.00 70.06 232 ASN A CA 1
ATOM 1907 C C . ASN A 1 232 ? -16.397 -17.099 19.100 1.00 70.06 232 ASN A C 1
ATOM 1909 O O . ASN A 1 232 ? -16.188 -18.089 19.800 1.00 70.06 232 ASN A O 1
ATOM 1913 N N . PRO A 1 233 ? -16.214 -15.862 19.554 1.00 70.94 233 PRO A N 1
ATOM 1914 C CA . PRO A 1 233 ? -15.802 -15.605 20.919 1.00 70.94 233 PRO A CA 1
ATOM 1915 C C . PRO A 1 233 ? -16.948 -15.807 21.908 1.00 70.94 233 PRO A C 1
ATOM 1917 O O . PRO A 1 233 ? -18.077 -15.391 21.660 1.00 70.94 233 PRO A O 1
ATOM 1920 N N . ASP A 1 234 ? -16.635 -16.364 23.069 1.00 70.06 234 ASP A N 1
ATOM 1921 C CA . ASP A 1 234 ? -17.519 -16.414 24.237 1.00 70.06 234 ASP A CA 1
ATOM 1922 C C . ASP A 1 234 ? -17.270 -15.251 25.217 1.00 70.06 234 ASP A C 1
ATOM 1924 O O . ASP A 1 234 ? -17.895 -15.171 26.273 1.00 70.06 234 ASP A O 1
ATOM 1928 N N . TYR A 1 235 ? -16.381 -14.322 24.853 1.00 74.38 235 TYR A N 1
ATOM 1929 C CA . TYR A 1 235 ? -15.988 -13.178 25.667 1.00 74.38 235 TYR A CA 1
ATOM 1930 C C . TYR A 1 235 ? -16.288 -11.825 25.003 1.00 74.38 235 TYR A C 1
ATOM 1932 O O . TYR A 1 235 ? -16.177 -11.682 23.774 1.00 74.38 235 TYR A O 1
ATOM 1940 N N . PRO A 1 236 ? -16.594 -10.795 25.817 1.00 80.19 236 PRO A N 1
ATOM 1941 C CA . PRO A 1 236 ? -16.817 -9.447 25.321 1.00 80.19 236 PRO A CA 1
ATOM 1942 C C . PRO A 1 236 ? -15.523 -8.811 24.794 1.00 80.19 236 PRO A C 1
ATOM 1944 O O . PRO A 1 236 ? -14.408 -9.205 25.147 1.00 80.19 236 PRO A O 1
ATOM 1947 N N . LEU A 1 237 ? -15.670 -7.795 23.946 1.00 83.50 237 LEU A N 1
ATOM 1948 C CA . LEU A 1 237 ? -14.555 -7.041 23.386 1.00 83.50 237 LEU A CA 1
ATOM 1949 C C . LEU A 1 237 ? -14.394 -5.710 24.125 1.00 83.50 237 LEU A C 1
ATOM 1951 O O . LEU A 1 237 ? -15.227 -4.815 24.008 1.00 83.50 237 LEU A O 1
ATOM 1955 N N . ASN A 1 238 ? -13.286 -5.567 24.847 1.00 85.12 238 ASN A N 1
ATOM 1956 C CA . ASN A 1 238 ? -12.949 -4.321 25.528 1.00 85.12 238 ASN A CA 1
ATOM 1957 C C . ASN A 1 238 ? -12.330 -3.337 24.532 1.00 85.12 238 ASN A C 1
ATOM 1959 O O . ASN A 1 238 ? -11.239 -3.579 24.005 1.00 85.12 238 ASN A O 1
ATOM 1963 N N . VAL A 1 239 ? -13.007 -2.218 24.301 1.00 87.00 239 VAL A N 1
ATOM 1964 C CA . VAL A 1 239 ? -12.537 -1.134 23.440 1.00 87.00 239 VAL A CA 1
ATOM 1965 C C . VAL A 1 239 ? -12.038 -0.014 24.338 1.00 87.00 239 VAL A C 1
ATOM 1967 O O . VAL A 1 239 ? -12.808 0.734 24.937 1.00 87.00 239 VAL A O 1
ATOM 1970 N N . PHE A 1 240 ? -10.716 0.104 24.448 1.00 84.88 240 PHE A N 1
ATOM 1971 C CA . PHE A 1 240 ? -10.114 1.156 25.265 1.00 84.88 240 PHE A CA 1
ATOM 1972 C C . PHE A 1 240 ? -10.298 2.531 24.619 1.00 84.88 240 PHE A C 1
ATOM 1974 O O . PHE A 1 240 ? -10.549 3.519 25.304 1.00 84.88 240 PHE A O 1
ATOM 1981 N N . ARG A 1 241 ? -10.182 2.595 23.295 1.00 88.25 241 ARG A N 1
ATOM 1982 C CA . ARG A 1 241 ? -10.350 3.823 22.529 1.00 88.25 241 ARG A CA 1
ATOM 1983 C C . ARG A 1 241 ? -10.909 3.485 21.167 1.00 88.25 241 ARG A C 1
ATOM 1985 O O . ARG A 1 241 ? -10.439 2.538 20.536 1.00 88.25 241 ARG A O 1
ATOM 1992 N N . TRP A 1 242 ? -11.849 4.288 20.706 1.00 92.19 242 TRP A N 1
ATOM 1993 C CA . TRP A 1 242 ? -12.277 4.277 19.324 1.00 92.19 242 TRP A CA 1
ATOM 1994 C C . TRP A 1 242 ? -12.204 5.680 18.737 1.00 92.19 242 TRP A C 1
ATOM 1996 O O . TRP A 1 242 ? -12.288 6.676 19.458 1.00 92.19 242 TRP A O 1
ATOM 2006 N N . VAL A 1 243 ? -11.973 5.750 17.432 1.00 92.50 243 VAL A N 1
ATOM 2007 C CA . VAL A 1 243 ? -11.862 7.011 16.705 1.00 92.50 243 VAL A CA 1
ATOM 2008 C C . VAL A 1 243 ? -12.429 6.826 15.315 1.00 92.50 243 VAL A C 1
ATOM 2010 O O . VAL A 1 243 ? -12.057 5.888 14.608 1.00 92.50 243 VAL A O 1
ATOM 2013 N N . GLU A 1 244 ? -13.306 7.733 14.927 1.00 95.31 244 GLU A N 1
ATOM 2014 C CA . GLU A 1 244 ? -13.851 7.823 13.587 1.00 95.31 244 GLU A CA 1
ATOM 2015 C C . GLU A 1 244 ? -13.093 8.893 12.799 1.00 95.31 244 GLU A C 1
ATOM 2017 O O . GLU A 1 244 ? -12.880 10.017 13.267 1.00 95.31 244 GLU A O 1
ATOM 2022 N N . TYR A 1 245 ? -12.670 8.530 11.595 1.00 94.38 245 TYR A N 1
ATOM 2023 C CA . TYR A 1 245 ? -11.889 9.377 10.711 1.00 94.38 245 TYR A CA 1
ATOM 2024 C C . TYR A 1 245 ? -12.500 9.446 9.317 1.00 94.38 245 TYR A C 1
ATOM 2026 O O . TYR A 1 245 ? -12.887 8.420 8.764 1.00 94.38 245 TYR A O 1
ATOM 2034 N N . GLU A 1 246 ? -12.461 10.625 8.701 1.00 93.44 246 GLU A N 1
ATOM 2035 C CA . GLU A 1 246 ? -12.663 10.781 7.262 1.00 93.44 246 GLU A CA 1
ATOM 2036 C C . GLU A 1 246 ? -11.314 10.751 6.535 1.00 93.44 246 GLU A C 1
ATOM 2038 O O . GLU A 1 246 ? -10.359 11.438 6.909 1.00 93.44 246 GLU A O 1
ATOM 2043 N N . VAL A 1 247 ? -11.226 9.989 5.448 1.00 90.75 247 VAL A N 1
ATOM 2044 C CA . VAL A 1 247 ? -10.016 9.913 4.627 1.00 90.75 247 VAL A CA 1
ATOM 2045 C C . VAL A 1 247 ? -9.835 11.177 3.792 1.00 90.75 247 VAL A C 1
ATOM 2047 O O . VAL A 1 247 ? -10.625 11.468 2.896 1.00 90.75 247 VAL A O 1
ATOM 2050 N N . LYS A 1 248 ? -8.724 11.890 3.990 1.00 87.56 248 LYS A N 1
ATOM 2051 C CA . LYS A 1 248 ? -8.354 13.051 3.161 1.00 87.56 248 LYS A CA 1
ATOM 2052 C C . LYS A 1 248 ? -7.381 12.695 2.049 1.00 87.56 248 LYS A C 1
ATOM 2054 O O . LYS A 1 248 ? -7.552 13.175 0.926 1.00 87.56 248 LYS A O 1
ATOM 2059 N N . ILE A 1 249 ? -6.398 11.842 2.343 1.00 85.62 249 ILE A N 1
ATOM 2060 C CA . ILE A 1 249 ? -5.441 11.327 1.354 1.00 85.62 249 ILE A CA 1
ATOM 2061 C C . ILE A 1 249 ? -5.355 9.803 1.524 1.00 85.62 249 ILE A C 1
ATOM 2063 O O . ILE A 1 249 ? -4.797 9.346 2.520 1.00 85.62 249 ILE A O 1
ATOM 2067 N N . PRO A 1 250 ? -5.910 9.010 0.588 1.00 83.00 250 PRO A N 1
ATOM 2068 C CA . PRO A 1 250 ? -6.112 7.572 0.785 1.00 83.00 250 PRO A CA 1
ATOM 2069 C C . PRO A 1 250 ? -4.831 6.733 0.780 1.00 83.00 250 PRO A C 1
ATOM 2071 O O . PRO A 1 250 ? -4.792 5.683 1.416 1.00 83.00 250 PRO A O 1
ATOM 2074 N N . TYR A 1 251 ? -3.796 7.161 0.056 1.00 85.19 251 TYR A N 1
ATOM 2075 C CA . TYR A 1 251 ? -2.563 6.392 -0.058 1.00 85.19 251 TYR A CA 1
ATOM 2076 C C . TYR A 1 251 ? -1.373 7.278 -0.406 1.00 85.19 251 TYR A C 1
ATOM 2078 O O . TYR A 1 251 ? -1.370 7.956 -1.434 1.00 85.19 251 TYR A O 1
ATOM 2086 N N . THR A 1 252 ? -0.341 7.218 0.428 1.00 84.75 252 THR A N 1
ATOM 2087 C CA . THR A 1 252 ? 0.984 7.769 0.138 1.00 84.75 252 THR A CA 1
ATOM 2088 C C . THR A 1 252 ? 2.056 6.783 0.584 1.00 84.75 252 THR A C 1
ATOM 2090 O O . THR A 1 252 ? 1.892 6.111 1.602 1.00 84.75 252 THR A O 1
ATOM 2093 N N . ILE A 1 253 ? 3.170 6.723 -0.142 1.00 84.50 253 ILE A N 1
ATOM 2094 C CA . ILE A 1 253 ? 4.409 6.138 0.371 1.00 84.50 253 ILE A CA 1
ATOM 2095 C C . ILE A 1 253 ? 5.326 7.299 0.726 1.00 84.50 253 ILE A C 1
ATOM 2097 O O . ILE A 1 253 ? 5.691 8.076 -0.155 1.00 84.50 253 ILE A O 1
ATOM 2101 N N . ASP A 1 254 ? 5.673 7.423 2.003 1.00 76.19 254 ASP A N 1
ATOM 2102 C CA . ASP A 1 254 ? 6.628 8.428 2.451 1.00 76.19 254 ASP A CA 1
ATOM 2103 C C . ASP A 1 254 ? 7.955 7.753 2.775 1.00 76.19 254 ASP A C 1
ATOM 2105 O O . ASP A 1 254 ? 8.029 6.875 3.635 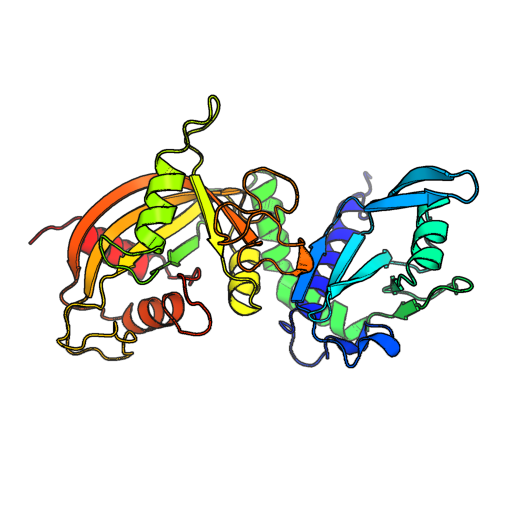1.00 76.19 254 ASP A O 1
ATOM 2109 N N . ILE A 1 255 ? 8.996 8.144 2.044 1.00 76.25 255 ILE A N 1
ATOM 2110 C CA . ILE A 1 255 ? 10.346 7.587 2.170 1.00 76.25 255 ILE A CA 1
ATOM 2111 C C . ILE A 1 255 ? 11.390 8.618 2.607 1.00 76.25 255 ILE A C 1
ATOM 2113 O O . ILE A 1 255 ? 12.511 8.239 2.941 1.00 76.25 255 ILE A O 1
ATOM 2117 N N . ALA A 1 256 ? 11.046 9.907 2.601 1.00 69.44 256 ALA A N 1
ATOM 2118 C CA . ALA A 1 256 ? 12.026 10.986 2.708 1.00 69.44 256 ALA A CA 1
ATOM 2119 C C . ALA A 1 256 ? 11.643 12.095 3.696 1.00 69.44 256 ALA A C 1
ATOM 2121 O O . ALA A 1 256 ? 12.495 12.925 4.000 1.00 69.44 256 ALA A O 1
ATOM 2122 N N . SER A 1 257 ? 10.400 12.149 4.181 1.00 72.19 257 SER A N 1
ATOM 2123 C CA . SER A 1 257 ? 10.004 13.141 5.184 1.00 72.19 257 SER A CA 1
ATOM 2124 C C . SER A 1 257 ? 10.252 12.653 6.616 1.00 72.19 257 SER A C 1
ATOM 2126 O O . SER A 1 257 ? 10.501 11.470 6.854 1.00 72.19 257 SER A O 1
ATOM 2128 N N . ASP A 1 258 ? 10.091 13.549 7.588 1.00 71.69 258 ASP A N 1
ATOM 2129 C CA . ASP A 1 258 ? 10.105 13.215 9.019 1.00 71.69 258 ASP A CA 1
ATOM 2130 C C . ASP A 1 258 ? 9.003 12.207 9.410 1.00 71.69 258 ASP A C 1
ATOM 2132 O O . ASP A 1 258 ? 9.112 11.513 10.418 1.00 71.69 258 ASP A O 1
ATOM 2136 N N . LEU A 1 259 ? 7.930 12.086 8.614 1.00 78.38 259 LEU A N 1
ATOM 2137 C CA . LEU A 1 259 ? 6.889 11.072 8.828 1.00 78.38 259 LEU A CA 1
ATOM 2138 C C . LEU A 1 259 ? 7.383 9.665 8.492 1.00 78.38 259 LEU A C 1
ATOM 2140 O O . LEU A 1 259 ? 6.841 8.675 8.977 1.00 78.38 259 LEU A O 1
ATOM 2144 N N . SER A 1 260 ? 8.406 9.576 7.651 1.00 78.12 260 SER A N 1
ATOM 2145 C CA . SER A 1 260 ? 8.788 8.357 6.956 1.00 78.12 260 SER A CA 1
ATOM 2146 C C . SER A 1 260 ? 9.429 7.291 7.858 1.00 78.12 260 SER A C 1
ATOM 2148 O O . SER A 1 260 ? 9.491 6.125 7.463 1.00 78.12 260 SER A O 1
ATOM 2150 N N . THR A 1 261 ? 9.848 7.670 9.070 1.00 85.75 261 THR A N 1
ATOM 2151 C CA . THR A 1 261 ? 10.331 6.772 10.135 1.00 85.75 261 THR A CA 1
ATOM 2152 C C . THR A 1 261 ? 9.471 6.838 11.401 1.00 85.75 261 THR A C 1
ATOM 2154 O O . THR A 1 261 ? 9.773 6.190 12.394 1.00 85.75 261 THR A O 1
ATOM 2157 N N . PHE A 1 262 ? 8.343 7.559 11.380 1.00 86.31 262 PHE A N 1
ATOM 2158 C CA . PHE A 1 262 ? 7.548 7.864 12.577 1.00 86.31 262 PHE A CA 1
ATOM 2159 C C . PHE A 1 262 ? 7.132 6.628 13.396 1.00 86.31 262 PHE A C 1
ATOM 2161 O O . PHE A 1 262 ? 7.113 6.675 14.633 1.00 86.31 262 PHE A O 1
ATOM 2168 N N . PHE A 1 263 ? 6.767 5.549 12.698 1.00 85.25 263 PHE A N 1
ATOM 2169 C CA . PHE A 1 263 ? 6.339 4.269 13.275 1.00 85.25 263 PHE A CA 1
ATOM 2170 C C . PHE A 1 263 ? 7.465 3.227 13.346 1.00 85.25 263 PHE A C 1
ATOM 2172 O O . PHE A 1 263 ? 7.225 2.115 13.818 1.00 85.25 263 PHE A O 1
ATOM 2179 N N . GLU A 1 264 ? 8.658 3.557 12.855 1.00 85.69 264 GLU A N 1
ATOM 2180 C CA . GLU A 1 264 ? 9.821 2.676 12.902 1.00 85.69 264 GLU A CA 1
ATOM 2181 C C . GLU A 1 264 ? 10.500 2.756 14.277 1.00 85.69 264 GLU A C 1
ATOM 2183 O O . GLU A 1 264 ? 10.364 3.735 15.009 1.00 85.69 264 GLU A O 1
ATOM 2188 N N . GLU A 1 265 ? 11.220 1.698 14.644 1.00 82.06 265 GLU A N 1
ATOM 2189 C CA . GLU A 1 265 ? 12.039 1.682 15.866 1.00 82.06 265 GLU A CA 1
ATOM 2190 C C . GLU A 1 265 ? 13.423 2.316 15.643 1.00 82.06 265 GLU A C 1
ATOM 2192 O O . GLU A 1 265 ? 14.062 2.745 16.601 1.00 82.06 265 GLU A O 1
ATOM 2197 N N . ASP A 1 266 ? 13.875 2.374 14.387 1.00 82.00 266 ASP A N 1
ATOM 2198 C CA . ASP A 1 266 ? 15.183 2.882 13.975 1.00 82.00 266 ASP A CA 1
ATOM 2199 C C . ASP A 1 266 ? 15.024 3.881 12.817 1.00 82.00 266 ASP A C 1
ATOM 2201 O O . ASP A 1 266 ? 14.613 3.528 11.708 1.00 82.00 266 ASP A O 1
ATOM 2205 N N . ASP A 1 267 ? 15.377 5.139 13.082 1.00 78.75 267 ASP A N 1
ATOM 2206 C CA . ASP A 1 267 ? 15.289 6.242 12.121 1.00 78.75 267 ASP A CA 1
ATOM 2207 C C . ASP A 1 267 ? 16.344 6.160 10.999 1.00 78.75 267 ASP A C 1
ATOM 2209 O O . ASP A 1 267 ? 16.258 6.884 10.007 1.00 78.75 267 ASP A O 1
ATOM 2213 N N . SER A 1 268 ? 17.339 5.273 11.115 1.00 80.69 268 SER A N 1
ATOM 2214 C CA . SER A 1 268 ? 18.393 5.085 10.109 1.00 80.69 268 SER A CA 1
ATOM 2215 C C . SER A 1 268 ? 18.057 4.037 9.040 1.00 80.69 268 SER A C 1
ATOM 2217 O O . SER A 1 268 ? 18.856 3.786 8.133 1.00 80.69 268 SER A O 1
ATOM 2219 N N . LEU A 1 269 ? 16.865 3.429 9.104 1.00 80.00 269 LEU A N 1
ATOM 2220 C CA . LEU A 1 269 ? 16.453 2.389 8.165 1.00 80.00 269 LEU A CA 1
ATOM 2221 C C . LEU A 1 269 ? 16.369 2.905 6.722 1.00 80.00 269 LEU A C 1
ATOM 2223 O O . LEU A 1 269 ? 15.581 3.796 6.376 1.00 80.00 269 LEU A O 1
ATOM 2227 N N . ASN A 1 270 ? 17.114 2.235 5.839 1.00 81.69 270 ASN A N 1
ATOM 2228 C CA . ASN A 1 270 ? 16.968 2.395 4.395 1.00 81.69 270 ASN A CA 1
ATOM 2229 C C . ASN A 1 270 ? 15.498 2.197 3.976 1.00 81.69 270 ASN A C 1
ATOM 2231 O O . ASN A 1 270 ? 14.846 1.292 4.507 1.00 81.69 270 ASN A O 1
ATOM 2235 N N . PRO A 1 271 ? 14.978 2.959 2.988 1.00 81.62 271 PRO A N 1
ATOM 2236 C CA . PRO A 1 271 ? 13.582 2.871 2.542 1.00 81.62 271 PRO A CA 1
ATOM 2237 C C . PRO A 1 271 ? 13.104 1.442 2.280 1.00 81.62 271 PRO A C 1
ATOM 2239 O O . PRO A 1 271 ? 12.025 1.048 2.716 1.00 81.62 271 PRO A O 1
ATOM 2242 N N . GLY A 1 272 ? 13.955 0.638 1.639 1.00 83.06 272 GLY A N 1
ATOM 2243 C CA . GLY A 1 272 ? 13.675 -0.753 1.322 1.00 83.06 272 GLY A CA 1
ATOM 2244 C C . GLY A 1 272 ? 13.503 -1.682 2.520 1.00 83.06 2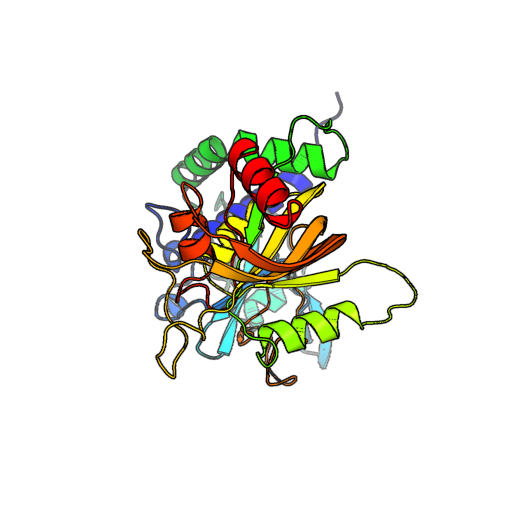72 GLY A C 1
ATOM 2245 O O . GLY A 1 272 ? 12.969 -2.759 2.315 1.00 83.06 272 GLY A O 1
ATOM 2246 N N . ASN A 1 273 ? 13.905 -1.295 3.734 1.00 84.06 273 ASN A N 1
ATOM 2247 C CA . ASN A 1 273 ? 13.822 -2.111 4.954 1.00 84.06 273 ASN A CA 1
ATOM 2248 C C . ASN A 1 273 ? 12.697 -1.675 5.902 1.00 84.06 273 ASN A C 1
ATOM 2250 O O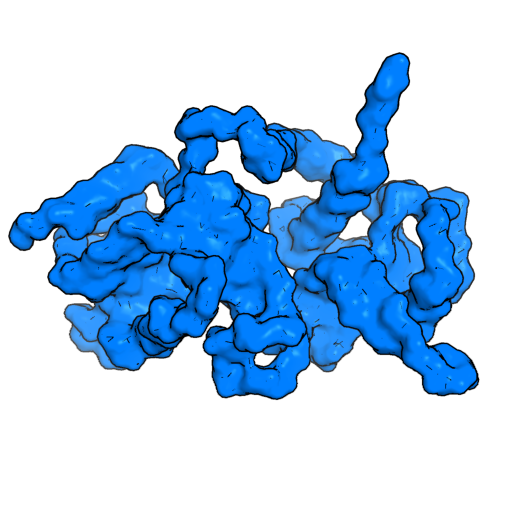 . ASN A 1 273 ? 12.558 -2.235 6.988 1.00 84.06 273 ASN A O 1
ATOM 2254 N N . ARG A 1 274 ? 11.899 -0.681 5.509 1.00 84.12 274 ARG A N 1
ATOM 2255 C CA . ARG A 1 274 ? 10.866 -0.102 6.368 1.00 84.12 274 ARG A CA 1
ATOM 2256 C C . ARG A 1 274 ? 9.684 -1.037 6.550 1.00 84.12 274 ARG A C 1
ATOM 2258 O O . ARG A 1 274 ? 9.209 -1.674 5.604 1.00 84.12 274 ARG A O 1
ATOM 2265 N N . THR A 1 275 ? 9.197 -1.095 7.782 1.00 85.56 275 THR A N 1
ATOM 2266 C CA . THR A 1 275 ? 8.058 -1.926 8.158 1.00 85.56 275 THR A CA 1
ATOM 2267 C C . THR A 1 275 ? 6.740 -1.216 7.865 1.00 85.56 275 THR A C 1
ATOM 2269 O O . THR A 1 275 ? 5.782 -1.884 7.466 1.00 85.56 275 THR A O 1
ATOM 2272 N N . TRP A 1 276 ? 6.695 0.115 7.992 1.00 87.00 276 TRP A N 1
ATOM 2273 C CA . TRP A 1 276 ? 5.484 0.943 7.935 1.00 87.00 276 TRP A CA 1
ATOM 2274 C C . TRP A 1 276 ? 5.508 2.019 6.826 1.00 87.00 276 TRP A C 1
ATOM 2276 O O . TRP A 1 276 ? 5.284 3.193 7.109 1.00 87.00 276 TRP A O 1
ATOM 2286 N N . PRO A 1 277 ? 5.758 1.673 5.548 1.00 86.31 277 PRO A N 1
ATOM 2287 C CA . PRO A 1 277 ? 5.944 2.668 4.491 1.00 86.31 277 PRO A CA 1
ATOM 2288 C C . PRO A 1 277 ? 4.636 3.162 3.849 1.00 86.31 277 PRO A C 1
ATOM 2290 O O . PRO A 1 277 ? 4.682 4.065 3.017 1.00 86.31 277 PRO A O 1
ATOM 2293 N N . HIS A 1 278 ? 3.479 2.566 4.161 1.00 85.75 278 HIS A N 1
ATOM 2294 C CA . HIS A 1 278 ? 2.203 2.877 3.504 1.00 85.75 278 HIS A CA 1
ATOM 2295 C C . HIS A 1 278 ? 1.299 3.689 4.421 1.00 85.75 278 HIS A C 1
ATOM 2297 O O . HIS A 1 278 ? 0.800 3.159 5.412 1.00 85.75 278 HIS A O 1
ATOM 2303 N N . PHE A 1 279 ? 1.067 4.948 4.063 1.00 86.38 279 PHE A N 1
ATOM 2304 C CA . PHE A 1 279 ? 0.346 5.912 4.881 1.00 86.38 279 PHE A CA 1
ATOM 2305 C C . PHE A 1 279 ? -1.030 6.244 4.309 1.00 86.38 279 PHE A C 1
ATOM 2307 O O . PHE A 1 279 ? -1.220 6.308 3.091 1.00 86.38 279 PHE A O 1
ATOM 2314 N N . ILE A 1 280 ? -1.952 6.543 5.220 1.00 87.31 280 ILE A N 1
ATOM 2315 C CA . ILE A 1 280 ? -3.224 7.213 4.961 1.00 87.31 280 ILE A CA 1
ATOM 2316 C C . ILE A 1 280 ? -3.296 8.490 5.796 1.00 87.31 280 ILE A C 1
ATOM 2318 O O . ILE A 1 280 ? -2.826 8.511 6.934 1.00 87.31 280 ILE A O 1
ATOM 2322 N N . HIS A 1 281 ? -3.903 9.540 5.247 1.00 88.88 281 HIS A N 1
ATOM 2323 C CA . HIS A 1 281 ? -4.105 10.814 5.938 1.00 88.88 281 HIS A CA 1
ATOM 2324 C C . HIS A 1 281 ? -5.589 11.037 6.196 1.00 88.88 281 HIS A C 1
ATOM 2326 O O . HIS A 1 281 ? -6.427 10.839 5.311 1.00 88.88 281 HIS A O 1
ATOM 2332 N N . LEU A 1 282 ? -5.894 11.457 7.415 1.00 91.06 282 LEU A N 1
ATOM 2333 C CA . LEU A 1 282 ? -7.197 11.341 8.048 1.00 91.06 282 LEU A CA 1
ATOM 2334 C C . LEU A 1 282 ? -7.571 12.648 8.748 1.00 91.06 282 LEU A C 1
ATOM 2336 O O . LEU A 1 282 ? -6.727 13.284 9.371 1.00 91.06 282 LEU A O 1
ATOM 2340 N N . GLU A 1 283 ? -8.844 13.018 8.717 1.00 92.06 283 GLU A N 1
ATOM 2341 C CA . GLU A 1 283 ? -9.408 14.074 9.561 1.00 92.06 283 GLU A CA 1
ATOM 2342 C C . GLU A 1 283 ? -10.293 13.439 10.627 1.00 92.06 283 GLU A C 1
ATOM 2344 O O . GLU A 1 283 ? -11.120 12.582 10.316 1.00 92.06 283 GLU A O 1
ATOM 234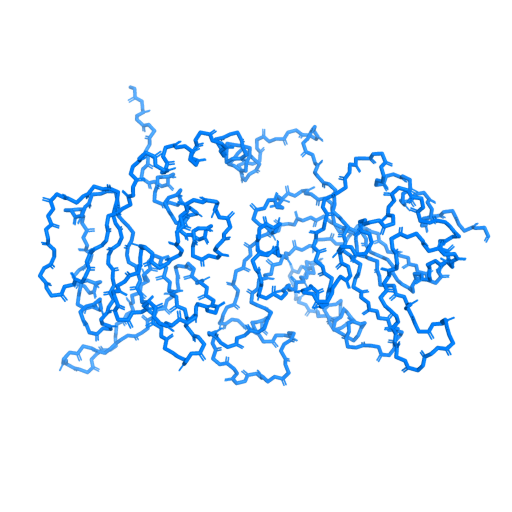9 N N . LYS A 1 284 ? -10.080 13.807 11.894 1.00 92.19 284 LYS A N 1
ATOM 2350 C CA . LYS A 1 284 ? -10.849 13.229 13.002 1.00 92.19 284 LYS A CA 1
ATOM 2351 C C . LYS A 1 284 ? -12.280 13.752 12.957 1.00 92.19 284 LYS A C 1
ATOM 2353 O O . LYS A 1 284 ? -12.468 14.964 12.950 1.00 92.19 284 LYS A O 1
ATOM 2358 N N . LEU A 1 285 ? -13.248 12.845 13.019 1.00 92.75 285 LEU A N 1
ATOM 2359 C CA . LEU A 1 285 ? -14.662 13.177 13.169 1.00 92.75 285 LEU A CA 1
ATOM 2360 C C . LEU A 1 285 ? -15.061 13.104 14.642 1.00 92.75 285 LEU A C 1
ATOM 2362 O O . LEU A 1 285 ? -15.366 14.120 15.263 1.00 92.75 285 LEU A O 1
ATOM 2366 N N . GLU A 1 286 ? -14.957 11.914 15.227 1.00 93.12 286 GLU A N 1
ATOM 2367 C CA . GLU A 1 286 ? -15.397 11.632 16.592 1.00 93.12 286 GLU A CA 1
ATOM 2368 C C . GLU A 1 286 ? -14.421 10.680 17.290 1.00 93.12 286 GLU A C 1
ATOM 2370 O O . GLU A 1 286 ? -13.661 9.952 16.649 1.00 93.12 286 GLU A O 1
ATOM 2375 N N . GLU A 1 287 ? -14.395 10.705 18.620 1.00 92.31 287 GLU A N 1
ATOM 2376 C CA . GLU A 1 287 ? -13.658 9.726 19.410 1.00 92.31 287 GLU A CA 1
ATOM 2377 C C . GLU A 1 287 ? -14.358 9.437 20.736 1.00 92.31 287 GLU A C 1
ATOM 2379 O O . GLU A 1 287 ? -14.956 10.322 21.344 1.00 92.31 287 GLU A O 1
ATOM 2384 N N . GLY A 1 288 ? -14.177 8.214 21.221 1.00 91.25 288 GLY A N 1
ATOM 2385 C CA . GLY A 1 288 ? -14.629 7.768 22.532 1.00 91.25 288 GLY A CA 1
ATOM 2386 C C . GLY A 1 288 ? -13.759 6.623 23.041 1.00 91.25 288 GLY A C 1
ATOM 2387 O O . GLY A 1 288 ? -12.669 6.358 22.519 1.00 91.25 288 GLY A O 1
ATOM 2388 N N . GLY A 1 289 ? -14.195 5.933 24.089 1.00 87.94 289 GLY A N 1
ATOM 2389 C CA . GLY A 1 289 ? -13.422 4.824 24.634 1.00 87.94 289 GLY A CA 1
ATOM 2390 C C . GLY A 1 289 ? -13.921 4.320 25.975 1.00 87.94 289 GLY A C 1
ATOM 2391 O O . GLY A 1 289 ? -14.944 4.764 26.474 1.00 87.94 289 GLY A O 1
ATOM 2392 N N . ASN A 1 290 ? -13.144 3.407 26.554 1.00 86.19 290 ASN A N 1
ATOM 2393 C CA . ASN A 1 290 ? -13.422 2.736 27.823 1.00 86.19 290 ASN A CA 1
ATOM 2394 C C . ASN A 1 290 ? -14.794 2.050 27.868 1.00 86.19 290 ASN A C 1
ATOM 2396 O O . ASN A 1 290 ? -15.503 2.143 28.866 1.00 86.19 290 ASN A O 1
ATOM 2400 N N . LEU A 1 291 ? -15.133 1.323 26.805 1.00 89.19 291 LEU A N 1
ATOM 2401 C CA . LEU A 1 291 ? -16.395 0.597 26.695 1.00 89.19 291 LEU A CA 1
ATOM 2402 C C . LEU A 1 291 ? -16.178 -0.891 26.435 1.00 89.19 291 LEU A C 1
ATOM 2404 O O . LEU A 1 291 ? -15.097 -1.338 26.037 1.00 89.19 291 LEU A O 1
ATOM 2408 N N . THR A 1 292 ? -17.242 -1.659 26.644 1.00 87.62 292 THR A N 1
ATOM 2409 C CA . THR A 1 292 ? -17.255 -3.107 26.444 1.00 87.62 292 THR A CA 1
ATOM 2410 C C . THR A 1 292 ? -18.344 -3.481 25.450 1.00 87.62 292 THR A C 1
ATOM 2412 O O . THR A 1 292 ? -19.529 -3.356 25.744 1.00 87.62 292 THR A O 1
ATOM 2415 N N . ILE A 1 293 ? -17.956 -4.009 24.289 1.00 86.56 293 ILE A N 1
ATOM 2416 C CA . ILE A 1 293 ? -18.903 -4.585 23.333 1.00 86.56 293 ILE A CA 1
ATOM 2417 C C . ILE A 1 293 ? -19.234 -6.004 23.806 1.00 86.56 293 ILE A C 1
ATOM 2419 O O . ILE A 1 293 ? -18.404 -6.914 23.704 1.00 86.56 293 ILE A O 1
ATOM 2423 N N . LYS A 1 294 ? -20.448 -6.187 24.342 1.00 81.62 294 LYS A N 1
ATOM 2424 C CA . LYS A 1 294 ? -20.922 -7.458 24.926 1.00 81.62 294 LYS A CA 1
ATOM 2425 C C . LYS A 1 294 ? -20.938 -8.603 23.905 1.00 81.62 294 LYS A C 1
ATOM 2427 O O . LYS A 1 294 ? -20.555 -9.719 24.236 1.00 81.62 294 LYS A O 1
ATOM 2432 N N . SER A 1 295 ? -21.346 -8.322 22.666 1.00 81.75 295 SER A N 1
ATOM 2433 C CA . SER A 1 295 ? -21.377 -9.287 21.563 1.00 81.75 295 SER A CA 1
ATOM 2434 C C . SER A 1 295 ? -20.847 -8.654 20.284 1.00 81.75 295 SER A C 1
ATOM 2436 O O . SER A 1 295 ? -21.259 -7.560 19.912 1.00 81.75 295 SER A O 1
ATOM 2438 N N . ARG A 1 296 ? -19.942 -9.357 19.596 1.00 82.00 296 ARG A N 1
ATOM 2439 C CA . ARG A 1 296 ? -19.396 -8.923 18.302 1.00 82.00 296 ARG A CA 1
ATOM 2440 C C . ARG A 1 296 ? -20.310 -9.257 17.122 1.00 82.00 296 ARG A C 1
ATOM 2442 O O . ARG A 1 296 ? -20.108 -8.704 16.046 1.00 82.00 296 ARG A O 1
ATOM 2449 N N . GLY A 1 297 ? -21.269 -10.173 17.290 1.00 84.69 297 GLY A N 1
ATOM 2450 C CA . GLY A 1 297 ? -22.204 -10.585 16.237 1.00 84.69 297 GLY A CA 1
ATOM 2451 C C . GLY A 1 297 ? -21.527 -10.819 14.878 1.00 84.69 297 GLY A C 1
ATOM 2452 O O . GLY A 1 297 ? -20.487 -11.481 14.780 1.00 84.69 297 GLY A O 1
ATOM 2453 N N . ASN A 1 298 ? -22.088 -10.197 13.840 1.00 87.31 298 ASN A N 1
ATOM 2454 C CA . ASN A 1 298 ? -21.618 -10.270 12.452 1.00 87.31 298 ASN A CA 1
ATOM 2455 C C . ASN A 1 298 ? -20.262 -9.568 12.205 1.00 87.31 298 ASN A C 1
ATOM 2457 O O . ASN A 1 298 ? -19.630 -9.763 11.162 1.00 87.31 298 ASN A O 1
ATOM 2461 N N . LEU A 1 299 ? -19.761 -8.782 13.163 1.00 88.56 299 LEU A N 1
ATOM 2462 C CA . LEU A 1 299 ? -18.452 -8.128 13.085 1.00 88.56 299 LEU A CA 1
ATOM 2463 C C . LEU A 1 299 ? -17.302 -9.022 13.565 1.00 88.56 299 LEU A C 1
ATOM 2465 O O . LEU A 1 299 ? -16.144 -8.658 13.368 1.00 88.56 299 LEU A O 1
ATOM 2469 N N . SER A 1 300 ? -17.571 -10.197 14.148 1.00 86.69 300 SER A N 1
ATOM 2470 C CA . SER A 1 300 ? -16.536 -11.058 14.751 1.00 86.69 300 SER A CA 1
ATOM 2471 C C . SER A 1 300 ? -15.372 -11.363 13.802 1.00 86.69 300 SER A C 1
ATOM 2473 O O . SER A 1 300 ? -14.210 -11.130 14.149 1.00 86.69 300 SER A O 1
ATOM 2475 N N . ASN A 1 301 ? -15.677 -11.781 12.570 1.00 86.00 301 ASN A N 1
ATOM 2476 C CA . ASN A 1 301 ? -14.658 -12.058 11.558 1.00 86.00 301 ASN A CA 1
ATOM 2477 C C . ASN A 1 301 ? -13.944 -10.780 11.073 1.00 86.00 301 ASN A C 1
ATOM 2479 O O . ASN A 1 301 ? -12.745 -10.815 10.791 1.00 86.00 301 ASN A O 1
ATOM 2483 N N . HIS A 1 302 ? -14.645 -9.643 11.006 1.00 89.25 302 HIS A N 1
ATOM 2484 C CA . HIS A 1 302 ? -14.058 -8.357 10.615 1.00 89.25 302 HIS A CA 1
ATOM 2485 C C . HIS A 1 302 ? -13.028 -7.889 11.650 1.00 89.25 302 HIS A C 1
ATOM 2487 O O . HIS A 1 302 ? -11.897 -7.567 11.284 1.00 89.25 302 HIS A O 1
ATOM 2493 N N . PHE A 1 303 ? -13.375 -7.957 12.938 1.00 87.06 303 PHE A N 1
ATOM 2494 C CA . PHE A 1 303 ? -12.457 -7.695 14.045 1.00 87.06 303 PHE A CA 1
ATOM 2495 C C . PHE A 1 303 ? -11.238 -8.620 14.004 1.00 87.06 303 PHE A C 1
ATOM 2497 O O . PHE A 1 303 ? -10.103 -8.149 14.041 1.00 87.06 303 PHE A O 1
ATOM 2504 N N . ARG A 1 304 ? -11.443 -9.938 13.874 1.00 82.19 304 ARG A N 1
ATOM 2505 C CA . ARG A 1 304 ? -10.328 -10.893 13.793 1.00 82.19 304 ARG A CA 1
ATOM 2506 C C . ARG A 1 304 ? -9.402 -10.591 12.624 1.00 82.19 304 ARG A C 1
ATOM 2508 O O . ARG A 1 304 ? -8.184 -10.576 12.806 1.00 82.19 304 ARG A O 1
ATOM 2515 N N . THR A 1 305 ? -9.973 -10.377 11.442 1.00 83.12 305 THR A N 1
ATOM 2516 C CA . THR A 1 305 ? -9.212 -10.126 10.216 1.00 83.12 305 THR A CA 1
ATOM 2517 C C . THR A 1 305 ? -8.389 -8.856 10.365 1.00 83.12 305 THR A C 1
ATOM 2519 O O . THR A 1 305 ? -7.176 -8.890 10.153 1.00 83.12 305 THR A O 1
ATOM 2522 N N . SER A 1 306 ? -9.009 -7.769 10.833 1.00 84.12 306 SER A N 1
ATOM 2523 C CA . SER A 1 306 ? -8.324 -6.491 11.010 1.00 84.12 306 SER A CA 1
ATOM 2524 C C . SER A 1 306 ? -7.217 -6.579 12.078 1.00 84.12 306 SER A C 1
ATOM 2526 O O . SER A 1 306 ? -6.195 -5.917 11.932 1.00 84.12 306 SER A O 1
ATOM 2528 N N . SER A 1 307 ? -7.337 -7.463 13.081 1.00 75.50 307 SER A N 1
ATOM 2529 C CA . SER A 1 307 ? -6.349 -7.689 14.155 1.00 75.50 307 SER A CA 1
ATOM 2530 C C . SER A 1 307 ? -5.345 -8.847 13.925 1.00 75.50 307 SER A C 1
ATOM 2532 O O . SER A 1 307 ? -4.624 -9.223 14.860 1.00 75.50 307 SER A O 1
ATOM 2534 N N . SER A 1 308 ? -5.310 -9.486 12.750 1.00 60.88 308 SER A N 1
ATOM 2535 C CA . SER A 1 308 ? -4.659 -10.798 12.547 1.00 60.88 308 SER A CA 1
ATOM 2536 C C . SER A 1 308 ? -3.104 -10.789 12.561 1.00 60.88 308 SER A C 1
ATOM 2538 O O . SER A 1 308 ? -2.477 -9.751 12.362 1.00 60.88 308 SER A O 1
ATOM 2540 N N . PRO A 1 309 ? -2.419 -11.941 12.774 1.00 46.56 309 PRO A N 1
ATOM 2541 C CA . PRO A 1 309 ? -0.953 -12.033 12.901 1.00 46.56 309 PRO A CA 1
ATOM 2542 C C . PRO A 1 309 ? -0.134 -11.661 11.649 1.00 46.56 309 PRO A C 1
ATOM 2544 O O . PRO A 1 309 ? 1.060 -11.378 11.780 1.00 46.56 309 PRO A O 1
ATOM 2547 N N . GLY A 1 310 ? -0.739 -11.681 10.457 1.00 47.59 310 GLY A N 1
ATOM 2548 C CA . GLY A 1 310 ? -0.132 -11.185 9.209 1.00 47.59 310 GLY A CA 1
ATOM 2549 C C . GLY A 1 310 ? -0.254 -9.666 9.057 1.00 47.59 310 GLY A C 1
ATOM 2550 O O . GLY A 1 310 ? 0.507 -9.048 8.314 1.00 47.59 310 GLY A O 1
ATOM 2551 N N . ILE A 1 311 ? -1.161 -9.079 9.839 1.00 51.56 311 ILE A N 1
ATOM 2552 C CA . ILE A 1 311 ? -1.545 -7.672 9.929 1.00 51.56 311 ILE A CA 1
ATOM 2553 C C . ILE A 1 311 ? -1.324 -7.206 11.384 1.00 51.56 311 ILE A C 1
ATOM 2555 O O . ILE A 1 311 ? -2.128 -6.499 11.990 1.00 51.56 311 ILE A O 1
ATOM 2559 N N . ARG A 1 312 ? -0.238 -7.665 12.027 1.00 47.88 312 ARG A N 1
ATOM 2560 C CA . ARG A 1 312 ? 0.124 -7.158 13.362 1.00 47.88 312 ARG A CA 1
ATOM 2561 C C . ARG A 1 312 ? 0.225 -5.640 13.233 1.00 47.88 312 ARG A C 1
ATOM 2563 O O . ARG A 1 312 ? 1.043 -5.201 12.432 1.00 47.88 312 ARG A O 1
ATOM 2570 N N . SER A 1 313 ? -0.654 -4.936 13.958 1.00 52.50 313 SER A N 1
ATOM 2571 C CA . SER A 1 313 ? -0.918 -3.479 13.981 1.00 52.50 313 SER A CA 1
ATOM 2572 C C . SER A 1 313 ? -2.224 -2.966 13.357 1.00 52.50 313 SER A C 1
ATOM 2574 O O . SER A 1 313 ? -2.403 -1.754 13.331 1.00 52.50 313 SER A O 1
ATOM 2576 N N . GLY A 1 314 ? -3.173 -3.823 12.961 1.00 64.19 314 GLY A N 1
ATOM 2577 C CA . GLY A 1 314 ? -4.490 -3.345 12.519 1.00 64.19 314 GLY A CA 1
ATOM 2578 C C . GLY A 1 314 ? -4.485 -2.974 11.040 1.00 64.19 314 GLY A C 1
ATOM 2579 O O . GLY A 1 314 ? -3.810 -2.027 10.662 1.00 64.19 314 GLY A O 1
ATOM 2580 N N . GLY A 1 315 ? -5.204 -3.708 10.194 1.00 79.81 315 GLY A N 1
ATOM 2581 C CA . GLY A 1 315 ? -5.340 -3.399 8.765 1.00 79.81 315 GLY A CA 1
ATOM 2582 C C . GLY A 1 315 ? -6.769 -3.018 8.433 1.00 79.81 315 GLY A C 1
ATOM 2583 O O . GLY A 1 315 ? -7.681 -3.451 9.133 1.00 79.81 315 GLY A O 1
ATOM 2584 N N . PRO A 1 316 ? -6.990 -2.222 7.380 1.00 89.00 316 PRO A N 1
ATOM 2585 C CA . PRO A 1 316 ? -8.328 -1.792 7.031 1.00 89.00 316 PRO A CA 1
ATOM 2586 C C . PRO A 1 316 ? -9.090 -2.967 6.432 1.00 89.00 316 PRO A C 1
ATOM 2588 O O . PRO A 1 316 ? -8.656 -3.568 5.448 1.00 89.00 316 PRO A O 1
ATOM 2591 N N . VAL A 1 317 ? -10.235 -3.285 7.025 1.00 91.56 317 VAL A N 1
ATOM 2592 C CA . VAL A 1 317 ? -11.192 -4.262 6.507 1.00 91.56 317 VAL A CA 1
ATOM 2593 C C . VAL A 1 317 ? -12.474 -3.523 6.171 1.00 91.56 317 VAL A C 1
ATOM 2595 O O . VAL A 1 317 ? -12.994 -2.775 6.993 1.00 91.56 317 VAL A O 1
ATOM 2598 N N . ARG A 1 318 ? -12.984 -3.713 4.955 1.00 92.38 318 ARG A N 1
ATOM 2599 C CA . ARG A 1 318 ? -14.232 -3.076 4.538 1.00 92.38 318 ARG A CA 1
ATOM 2600 C C . ARG A 1 318 ? -15.414 -3.721 5.258 1.00 92.38 318 ARG A C 1
ATOM 2602 O O . ARG A 1 318 ? -15.503 -4.946 5.286 1.00 92.38 318 ARG A O 1
ATOM 2609 N N . ILE A 1 319 ? -16.319 -2.895 5.763 1.00 94.69 319 ILE A N 1
ATOM 2610 C CA . ILE A 1 319 ? -17.629 -3.290 6.286 1.00 94.69 319 ILE A CA 1
ATOM 2611 C C . ILE A 1 319 ? -18.728 -2.611 5.456 1.00 94.69 319 ILE A C 1
ATOM 2613 O O . ILE A 1 319 ? -18.466 -1.640 4.739 1.00 94.69 319 ILE A O 1
ATOM 2617 N N . ASN A 1 320 ? -19.938 -3.168 5.466 1.00 94.06 320 ASN A N 1
ATOM 2618 C CA . ASN A 1 320 ? -21.091 -2.502 4.857 1.00 94.06 320 ASN A CA 1
ATOM 2619 C C . ASN A 1 320 ? -21.623 -1.403 5.793 1.00 94.06 320 ASN A C 1
ATOM 2621 O O . ASN A 1 320 ? -21.155 -1.250 6.921 1.00 94.06 320 ASN A O 1
ATOM 2625 N N . PHE A 1 321 ? -22.575 -0.622 5.289 1.00 92.56 321 PHE A N 1
ATOM 2626 C CA . PHE A 1 321 ? -23.151 0.489 6.037 1.00 92.56 321 PHE A CA 1
ATOM 2627 C C . PHE A 1 321 ? -23.932 0.004 7.262 1.00 92.56 321 PHE A C 1
ATOM 2629 O O . PHE A 1 321 ? -23.800 0.579 8.332 1.00 92.56 321 PHE A O 1
ATOM 2636 N N . GLU A 1 322 ? -24.671 -1.099 7.139 1.00 93.88 322 GLU A N 1
ATOM 2637 C CA . GLU A 1 322 ? -25.477 -1.641 8.234 1.00 93.88 322 GLU A CA 1
ATOM 2638 C C . GLU A 1 322 ? -24.603 -2.040 9.431 1.00 93.88 322 GLU A C 1
ATOM 2640 O O . GLU A 1 322 ? -24.870 -1.633 10.556 1.00 93.88 322 GLU A O 1
ATOM 2645 N N . LEU A 1 323 ? -23.505 -2.765 9.189 1.00 94.31 323 LEU A N 1
ATOM 2646 C CA . LEU A 1 323 ? -22.564 -3.152 10.244 1.00 94.31 323 LEU A CA 1
ATOM 2647 C C . LEU A 1 323 ? -21.794 -1.956 10.815 1.00 94.31 323 LEU A C 1
ATOM 2649 O O . LEU A 1 323 ? -21.348 -2.003 11.960 1.00 94.31 323 LEU A O 1
ATOM 2653 N N . TYR A 1 324 ? -21.584 -0.915 10.008 1.00 94.81 324 TYR A N 1
ATOM 2654 C CA . TYR A 1 324 ? -20.966 0.323 10.463 1.00 94.81 324 TYR A CA 1
ATOM 2655 C C . TYR A 1 324 ? -21.871 1.066 11.450 1.00 94.81 324 TYR A C 1
ATOM 2657 O O . TYR A 1 324 ? -21.403 1.426 12.528 1.00 94.81 324 TYR A O 1
ATOM 2665 N N . GLU A 1 325 ? -23.152 1.238 11.117 1.00 92.69 325 GLU A N 1
ATOM 2666 C CA . GLU A 1 325 ? -24.130 1.885 11.997 1.00 92.69 325 GLU A CA 1
ATOM 2667 C C . GLU A 1 325 ? -24.341 1.069 13.278 1.00 92.69 325 GLU A C 1
ATOM 2669 O O . GLU A 1 325 ? -24.261 1.626 14.367 1.00 92.69 325 GLU A O 1
ATOM 2674 N N . GLU A 1 326 ? -24.485 -0.261 13.175 1.00 91.75 326 GLU A N 1
ATOM 2675 C CA . GLU A 1 326 ? -24.568 -1.151 14.346 1.00 91.75 326 GLU A CA 1
ATOM 2676 C C . GLU A 1 326 ? -23.363 -0.978 15.284 1.00 91.75 326 GLU A C 1
ATOM 2678 O O . GLU A 1 326 ? -23.510 -0.946 16.509 1.00 91.75 326 GLU A O 1
ATOM 2683 N N . LEU A 1 327 ? -22.157 -0.867 14.716 1.00 92.94 327 LEU A N 1
ATOM 2684 C CA . LEU A 1 327 ? -20.949 -0.637 15.497 1.00 92.94 327 LEU A CA 1
ATOM 2685 C C . LEU A 1 327 ? -20.963 0.748 16.143 1.00 92.94 327 LEU A C 1
ATOM 2687 O O . LEU A 1 327 ? -20.675 0.860 17.329 1.00 92.94 327 LEU A O 1
ATOM 2691 N N . LEU A 1 328 ? -21.285 1.791 15.381 1.00 92.06 328 LEU A N 1
ATOM 2692 C CA . LEU A 1 328 ? -21.313 3.166 15.866 1.00 92.06 328 LEU A CA 1
ATOM 2693 C C . LEU A 1 328 ? -22.330 3.342 17.003 1.00 92.06 328 LEU A C 1
ATOM 2695 O O . LEU A 1 328 ? -22.008 3.948 18.024 1.00 92.06 328 LEU A O 1
ATOM 2699 N N . ASP A 1 329 ? -23.511 2.739 16.874 1.00 90.44 329 ASP A N 1
ATOM 2700 C CA . ASP A 1 329 ? -24.537 2.716 17.916 1.00 90.44 329 ASP A CA 1
ATOM 2701 C C . ASP A 1 329 ? -24.047 1.995 19.174 1.00 90.44 329 ASP A C 1
ATOM 2703 O O . ASP A 1 329 ? -24.232 2.497 20.283 1.00 90.44 329 ASP A O 1
ATOM 2707 N N . ALA A 1 330 ? -23.372 0.851 19.027 1.00 88.88 330 ALA A N 1
ATOM 2708 C CA . ALA A 1 330 ? -22.783 0.130 20.156 1.00 88.88 330 ALA A CA 1
ATOM 2709 C C . ALA A 1 330 ? -21.642 0.906 20.840 1.00 88.88 330 ALA A C 1
ATOM 2711 O O . ALA A 1 330 ? -21.362 0.681 22.016 1.00 88.88 330 ALA A O 1
ATOM 2712 N N . LEU A 1 331 ? -20.962 1.797 20.112 1.00 90.06 331 LEU A N 1
ATOM 2713 C CA . LEU A 1 331 ? -19.897 2.645 20.649 1.00 90.06 331 LEU A CA 1
ATOM 2714 C C . LEU A 1 331 ? -20.424 3.910 21.344 1.00 90.06 331 LEU A C 1
ATOM 2716 O O . LEU A 1 331 ? -19.731 4.438 22.215 1.00 90.06 331 LEU A O 1
ATOM 2720 N N . ARG A 1 332 ? -21.607 4.402 20.953 1.00 87.31 332 ARG A N 1
ATOM 2721 C CA . ARG A 1 332 ? -22.237 5.619 21.500 1.00 87.31 332 ARG A CA 1
ATOM 2722 C C . ARG A 1 332 ? -23.211 5.344 22.642 1.00 87.31 332 ARG A C 1
ATOM 2724 O O . ARG A 1 332 ? -23.345 6.177 23.534 1.00 87.31 332 ARG A O 1
ATOM 2731 N N . ASN A 1 333 ? -23.897 4.206 22.617 1.00 73.50 333 ASN A N 1
ATOM 2732 C CA . ASN A 1 333 ? -24.835 3.828 23.665 1.00 73.50 333 ASN A CA 1
ATOM 2733 C C . ASN A 1 333 ? -24.074 3.133 24.801 1.00 73.50 333 ASN A C 1
ATOM 2735 O O . ASN A 1 333 ? -23.871 1.920 24.790 1.00 73.50 333 ASN A O 1
ATOM 2739 N N . GLU A 1 334 ? -23.621 3.932 25.769 1.00 58.72 334 GLU A N 1
ATOM 2740 C CA . GLU A 1 334 ? -23.186 3.447 27.079 1.00 58.72 334 GLU A CA 1
ATOM 2741 C C . GLU A 1 334 ? -24.393 2.805 27.792 1.00 58.72 334 GLU A C 1
ATOM 2743 O O . GLU A 1 334 ? -25.347 3.502 28.135 1.00 58.72 334 GLU A O 1
ATOM 2748 N N . GLU A 1 335 ? -24.373 1.485 28.002 1.00 43.41 335 GLU A N 1
ATOM 2749 C CA . GLU A 1 335 ? -25.184 0.843 29.054 1.00 43.41 335 GLU A CA 1
ATOM 2750 C C . GLU A 1 335 ? -24.363 0.634 30.323 1.00 43.41 335 GLU A C 1
ATOM 2752 O O . GLU A 1 335 ? -23.355 -0.117 30.251 1.00 43.41 335 GLU A O 1
#

pLDDT: mean 81.93, std 14.5, range [25.16, 96.25]

Radius of gyration: 22.18 Å; chains: 1; bounding box: 58×42×63 Å

Sequence (335 aa):
MKEVNLNAFSEKLLHRYLLECYYGMLEDISPNSLLPERCHSKKINLIVPEMKMTSVNDNNEEYNVIPDLVIFFTDGTDLPIEVKWQSSGPYGKDQLRFLREKKGHIVSLVEDKKQKDITMNKIDFQHWQRWLGKRSMSLAMDTAISKGLDSEAGRQYWLVSPKGSQDSTTNYNYSRMRNLRSKKSDIHFWAFRNNAENVRNHLKIRKGDIVMFLMVNTRTLGLEKGHWLDDNPDYPLNVFRWVEYEVKIPYTIDIASDLSTFFEEDDSLNPGNRTWPHFIHLEKLEEGGNLTIKSRGNLSNHFRTSSSPGIRSGGPVRINFELYEELLDALRNEE